Protein AF-A0A1Y1XIB0-F1 (afdb_monomer)

Organism: NCBI:txid1754192

Solvent-accessible surface area (backbone atoms only — not comparable to full-atom values): 15803 Å² total; per-residue (Å²): 110,59,65,60,52,56,46,50,37,59,72,34,36,32,36,53,19,60,68,32,74,58,35,48,62,50,77,47,73,47,83,95,68,88,45,76,40,71,44,79,49,88,71,86,56,27,38,24,38,92,45,67,35,64,58,79,54,69,69,48,23,43,62,27,37,67,57,52,94,88,55,78,78,64,98,70,61,97,62,67,79,68,53,78,44,65,64,49,64,64,45,49,64,28,83,86,38,31,65,56,46,54,50,51,48,48,54,38,35,29,22,46,49,28,53,72,7,39,39,55,34,52,50,49,50,44,71,71,43,44,67,60,54,49,48,54,35,49,38,59,77,68,59,72,59,94,78,87,74,85,89,52,100,84,60,84,78,82,76,74,46,70,69,64,60,52,44,28,73,31,79,85,43,81,55,46,55,21,45,41,20,19,41,41,52,41,31,52,53,48,24,62,77,70,74,52,75,78,37,26,62,44,98,91,44,73,54,30,63,80,93,69,82,91,78,74,86,80,78,88,81,90,83,87,90,84,92,80,92,74,95,75,91,81,89,79,83,79,76,74,73,69,66,58,57,62,57,51,56,54,52,53,53,54,52,55,57,59,70,76,104

Mean predicted aligned error: 12.53 Å

pLDDT: mean 81.09, std 20.36, range [25.81, 98.38]

Structure (mmCIF, N/CA/C/O backbone):
data_AF-A0A1Y1XIB0-F1
#
_entry.id   AF-A0A1Y1XIB0-F1
#
loop_
_atom_site.group_PDB
_atom_site.id
_atom_site.type_symbol
_atom_site.label_atom_id
_atom_site.label_alt_id
_atom_site.label_comp_id
_atom_site.label_asym_id
_atom_site.label_entity_id
_atom_site.label_seq_id
_atom_site.pdbx_PDB_ins_code
_atom_site.Cartn_x
_atom_site.Cartn_y
_atom_site.Cartn_z
_atom_site.occupancy
_atom_site.B_iso_or_equiv
_atom_site.auth_seq_id
_atom_site.auth_comp_id
_atom_site.auth_asym_id
_atom_site.auth_atom_id
_atom_site.pdbx_PDB_model_num
ATOM 1 N N . MET A 1 1 ? -16.089 -3.101 9.183 1.00 86.06 1 MET A N 1
ATOM 2 C CA . MET A 1 1 ? -15.794 -2.883 7.754 1.00 86.06 1 MET A CA 1
ATOM 3 C C . MET A 1 1 ? -15.125 -1.527 7.549 1.00 86.06 1 MET A C 1
ATOM 5 O O . MET A 1 1 ? -13.982 -1.531 7.133 1.00 86.06 1 MET A O 1
ATOM 9 N N . PHE A 1 2 ? -15.750 -0.411 7.948 1.00 92.94 2 PHE A N 1
ATOM 10 C CA . PHE A 1 2 ? -15.145 0.934 7.889 1.00 92.94 2 PHE A CA 1
ATOM 11 C C . PHE A 1 2 ? -13.696 1.010 8.415 1.00 92.94 2 PHE A C 1
ATOM 13 O O . PHE A 1 2 ? -12.815 1.407 7.668 1.00 92.94 2 PHE A O 1
ATOM 20 N N . LEU A 1 3 ? -13.415 0.520 9.633 1.00 96.06 3 LEU A N 1
ATOM 21 C CA . LEU A 1 3 ? -12.050 0.550 10.195 1.00 96.06 3 LEU A CA 1
ATOM 22 C C . LEU A 1 3 ? -11.003 -0.134 9.299 1.00 96.06 3 LEU A C 1
ATOM 24 O O . LEU A 1 3 ? -9.908 0.385 9.141 1.00 96.06 3 LEU A O 1
ATOM 28 N N . LYS A 1 4 ? -11.354 -1.266 8.669 1.00 95.12 4 LYS A N 1
ATOM 29 C CA . LYS A 1 4 ? -10.455 -1.974 7.741 1.00 95.12 4 LYS A CA 1
ATOM 30 C C . LYS A 1 4 ? -10.139 -1.121 6.512 1.00 95.12 4 LYS A C 1
ATOM 32 O O . LYS A 1 4 ? -9.002 -1.125 6.067 1.00 95.12 4 LYS A O 1
ATOM 37 N N . TYR A 1 5 ? -11.118 -0.383 5.992 1.00 94.25 5 TYR A N 1
ATOM 38 C CA . TYR A 1 5 ? -10.902 0.510 4.853 1.00 94.25 5 TYR A CA 1
ATOM 39 C C . TYR A 1 5 ? -9.985 1.672 5.192 1.00 94.25 5 TYR A C 1
ATOM 41 O O . TYR A 1 5 ? -9.069 1.954 4.435 1.00 94.25 5 TYR A O 1
ATOM 49 N N . MET A 1 6 ? -10.188 2.292 6.350 1.00 96.19 6 MET A N 1
ATOM 50 C CA . MET A 1 6 ? -9.341 3.400 6.789 1.00 96.19 6 MET A CA 1
ATOM 51 C C . MET A 1 6 ? -7.904 2.938 7.044 1.00 96.19 6 MET A C 1
ATOM 53 O O . MET A 1 6 ? -6.966 3.653 6.716 1.00 96.19 6 MET A O 1
ATOM 57 N N . ILE A 1 7 ? -7.723 1.710 7.547 1.00 97.56 7 ILE A N 1
ATOM 58 C CA . ILE A 1 7 ? -6.397 1.085 7.638 1.00 97.56 7 ILE A CA 1
ATOM 59 C C . ILE A 1 7 ? -5.793 0.886 6.247 1.00 97.56 7 ILE A C 1
ATOM 61 O O . ILE A 1 7 ? -4.630 1.212 6.061 1.00 97.56 7 ILE A O 1
ATOM 65 N N . ILE A 1 8 ? -6.554 0.382 5.270 1.00 96.00 8 ILE A N 1
ATOM 66 C CA . ILE A 1 8 ? -6.049 0.201 3.903 1.00 96.00 8 ILE A CA 1
ATOM 67 C C . ILE A 1 8 ? -5.620 1.541 3.299 1.00 96.00 8 ILE A C 1
ATOM 69 O O . ILE A 1 8 ? -4.487 1.622 2.845 1.00 96.00 8 ILE A O 1
ATOM 73 N N . GLU A 1 9 ? -6.463 2.580 3.341 1.00 95.50 9 GLU A N 1
ATOM 74 C CA . GLU A 1 9 ? -6.119 3.910 2.805 1.00 95.50 9 GLU A CA 1
ATOM 75 C C . GLU A 1 9 ? -4.842 4.468 3.443 1.00 95.50 9 GLU A C 1
ATOM 77 O O . GLU A 1 9 ? -3.937 4.905 2.734 1.00 95.50 9 GLU A O 1
ATOM 82 N N . TYR A 1 10 ? -4.726 4.373 4.768 1.00 97.44 10 TYR A N 1
ATOM 83 C CA . TYR A 1 10 ? -3.529 4.787 5.498 1.00 97.44 10 TYR A CA 1
ATOM 84 C C . TYR A 1 10 ? -2.281 3.971 5.113 1.00 97.44 10 TYR A C 1
ATOM 86 O O . TYR A 1 10 ? -1.205 4.536 4.908 1.00 97.44 10 TYR A O 1
ATOM 94 N N . LEU A 1 11 ? -2.398 2.644 5.007 1.00 98.12 11 LEU A N 1
ATOM 95 C CA . LEU A 1 11 ? -1.261 1.764 4.726 1.00 98.12 11 LEU A CA 1
ATOM 96 C C . LEU A 1 11 ? -0.747 1.905 3.296 1.00 98.12 11 LEU A C 1
ATOM 98 O O . LEU A 1 11 ? 0.463 1.906 3.093 1.00 98.12 11 LEU A O 1
ATOM 102 N N . ILE A 1 12 ? -1.638 2.046 2.314 1.00 97.19 12 ILE A N 1
ATOM 103 C CA . ILE A 1 12 ? -1.250 2.206 0.905 1.00 97.19 12 ILE A CA 1
ATOM 104 C C . ILE A 1 12 ? -1.007 3.668 0.524 1.00 97.19 12 ILE A C 1
ATOM 106 O O . ILE A 1 12 ? -0.621 3.935 -0.609 1.00 97.19 12 ILE A O 1
ATOM 110 N N . CYS A 1 13 ? -1.224 4.598 1.458 1.00 96.31 13 CYS A N 1
ATOM 111 C CA . CYS A 1 13 ? -1.145 6.036 1.241 1.00 96.31 13 CYS A CA 1
ATOM 112 C C . CYS A 1 13 ? -2.061 6.521 0.110 1.00 96.31 13 CYS A C 1
ATOM 114 O O . CYS A 1 13 ? -1.619 7.146 -0.848 1.00 96.31 13 CYS A O 1
ATOM 116 N N . HIS A 1 14 ? -3.356 6.229 0.227 1.00 95.56 14 HIS A N 1
ATOM 117 C CA . HIS A 1 14 ? -4.363 6.659 -0.745 1.00 95.56 14 HIS A CA 1
ATOM 118 C C . HIS A 1 14 ? -4.769 8.119 -0.517 1.00 95.56 14 HIS A C 1
ATOM 120 O O . HIS A 1 14 ? -5.800 8.406 0.091 1.00 95.56 14 HIS A O 1
ATOM 126 N N . SER A 1 15 ? -3.922 9.057 -0.946 1.00 92.25 15 SER A N 1
ATOM 127 C CA . SER A 1 15 ? -4.117 10.494 -0.699 1.00 92.25 15 SER A CA 1
ATOM 128 C C . SER A 1 15 ? -5.342 11.085 -1.402 1.00 92.25 15 SER A C 1
ATOM 130 O O . SER A 1 15 ? -5.918 12.056 -0.910 1.00 92.25 15 SER A O 1
ATOM 132 N N . ASP A 1 16 ? -5.803 10.473 -2.496 1.00 91.38 16 ASP A N 1
ATOM 133 C CA . ASP A 1 16 ? -7.061 10.857 -3.146 1.00 91.38 16 ASP A CA 1
ATOM 134 C C . ASP A 1 16 ? -8.284 10.110 -2.582 1.00 91.38 16 ASP A C 1
ATOM 136 O O . ASP A 1 16 ? -9.399 10.308 -3.048 1.00 91.38 16 ASP A O 1
ATOM 140 N N . GLY A 1 17 ? -8.100 9.266 -1.561 1.00 93.44 17 GLY A N 1
ATOM 141 C CA . GLY A 1 17 ? -9.158 8.522 -0.879 1.00 93.44 17 GLY A CA 1
ATOM 142 C C . GLY A 1 17 ? -10.022 9.373 0.060 1.00 93.44 17 GLY A C 1
ATOM 143 O O . GLY A 1 17 ? -9.957 10.606 0.085 1.00 93.44 17 GLY A O 1
ATOM 144 N N . TYR A 1 18 ? -10.826 8.712 0.899 1.00 94.50 18 TYR A N 1
ATOM 145 C CA . TYR A 1 18 ? -11.690 9.385 1.872 1.00 94.50 18 TYR A CA 1
ATOM 146 C C . TYR A 1 18 ? -10.900 10.221 2.891 1.00 94.50 18 TYR A C 1
ATOM 148 O O . TYR A 1 18 ? -11.308 11.344 3.213 1.00 94.50 18 TYR A O 1
ATOM 156 N N . LEU A 1 19 ? -9.800 9.667 3.415 1.00 93.12 19 LEU A N 1
ATOM 157 C CA . LEU A 1 19 ? -8.989 10.303 4.457 1.00 93.12 19 LEU A CA 1
ATOM 158 C C . LEU A 1 19 ? -8.204 11.523 3.952 1.00 93.12 19 LEU A C 1
ATOM 160 O O . LEU A 1 19 ? -7.919 12.412 4.751 1.00 93.12 19 LEU A O 1
ATOM 164 N N . GLY A 1 20 ? -7.892 11.580 2.655 1.00 91.25 20 GLY A N 1
ATOM 165 C CA . GLY A 1 20 ? -7.267 12.730 2.004 1.00 91.25 20 GLY A CA 1
ATOM 166 C C . GLY A 1 20 ? -8.296 13.623 1.306 1.00 91.25 20 GLY A C 1
ATOM 167 O O . GLY A 1 20 ? -9.102 14.284 1.968 1.00 91.25 20 GLY A O 1
ATOM 168 N N . ASN A 1 21 ? -8.289 13.660 -0.029 1.00 90.12 21 ASN A N 1
ATOM 169 C CA . ASN A 1 21 ? -9.133 14.578 -0.813 1.00 90.12 21 ASN A CA 1
ATOM 170 C C . ASN A 1 21 ? -10.645 14.303 -0.724 1.00 90.12 21 ASN A C 1
ATOM 172 O O . ASN A 1 21 ? -11.447 15.135 -1.148 1.00 90.12 21 ASN A O 1
ATOM 176 N N . GLY A 1 22 ? -11.067 13.179 -0.141 1.00 90.88 22 GLY A N 1
ATOM 177 C CA . GLY A 1 22 ? -12.478 12.819 -0.040 1.00 90.88 22 GLY A CA 1
ATOM 178 C C . GLY A 1 22 ? -13.054 12.286 -1.351 1.00 90.88 22 GLY A C 1
ATOM 179 O O . GLY A 1 22 ? -14.240 12.491 -1.610 1.00 90.88 22 GLY A O 1
ATOM 180 N N . ASN A 1 23 ? -12.232 11.623 -2.161 1.00 90.31 23 ASN A N 1
ATOM 181 C CA . ASN A 1 23 ? -12.595 11.060 -3.457 1.00 90.31 23 ASN A CA 1
ATOM 182 C C . ASN A 1 23 ? -12.335 9.538 -3.462 1.00 90.31 23 ASN A C 1
ATOM 184 O O . ASN A 1 23 ? -11.990 8.958 -2.433 1.00 90.31 23 ASN A O 1
ATOM 188 N N . ASN A 1 24 ? -12.555 8.860 -4.589 1.00 94.44 24 ASN A N 1
ATOM 189 C CA . ASN A 1 24 ? -12.097 7.485 -4.796 1.00 94.44 24 ASN A CA 1
ATOM 190 C C . ASN A 1 24 ? -12.656 6.456 -3.791 1.00 94.44 24 ASN A C 1
ATOM 192 O O . ASN A 1 24 ? -12.015 5.461 -3.435 1.00 94.44 24 ASN A O 1
ATOM 196 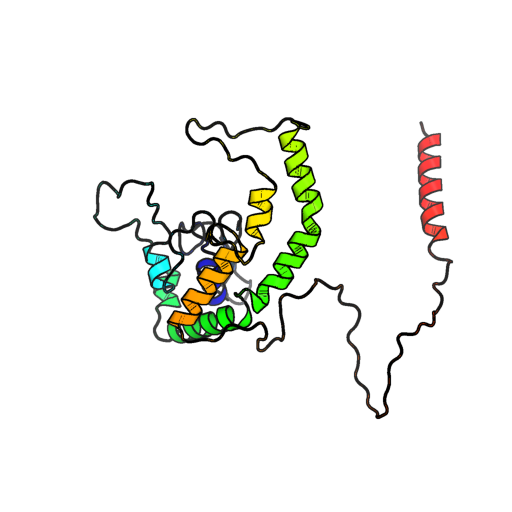N N . PHE A 1 25 ? -13.913 6.659 -3.370 1.00 93.94 25 PHE A N 1
ATOM 197 C CA . PHE A 1 25 ? -14.702 5.668 -2.642 1.00 93.94 25 PHE A CA 1
ATOM 198 C C . PHE A 1 25 ? -16.189 5.637 -3.039 1.00 93.94 25 PHE A C 1
ATOM 200 O O . PHE A 1 25 ? -16.780 6.624 -3.472 1.00 93.94 25 PHE A O 1
ATOM 207 N N . PHE A 1 26 ? -16.823 4.488 -2.815 1.00 93.44 26 PHE A N 1
ATOM 208 C CA . PHE A 1 26 ? -18.265 4.282 -2.867 1.00 93.44 26 PHE A CA 1
ATOM 209 C C . PHE A 1 26 ? -18.811 3.930 -1.484 1.00 93.44 26 PHE A C 1
ATOM 211 O O . PHE A 1 26 ? -18.132 3.315 -0.657 1.00 93.44 26 PHE A O 1
ATOM 218 N N . ILE A 1 27 ? -20.083 4.259 -1.259 1.00 92.00 27 ILE A N 1
ATOM 219 C CA . ILE A 1 27 ? -20.840 3.815 -0.089 1.00 92.00 27 ILE A CA 1
ATOM 220 C C . ILE A 1 27 ? -22.001 2.951 -0.570 1.00 92.00 27 ILE A C 1
ATOM 222 O O . ILE A 1 27 ? -22.891 3.413 -1.279 1.00 92.00 27 ILE A O 1
ATOM 226 N N . TYR A 1 28 ? -22.014 1.695 -0.141 1.00 91.50 28 TYR A N 1
ATOM 227 C CA . TYR A 1 28 ? -23.159 0.810 -0.302 1.00 91.50 28 TYR A CA 1
ATOM 228 C C . TYR A 1 28 ? -24.022 0.850 0.952 1.00 91.50 28 TYR A C 1
ATOM 230 O O . TYR A 1 28 ? -23.564 0.534 2.055 1.00 91.50 28 TYR A O 1
ATOM 238 N N . VAL A 1 29 ? -25.292 1.181 0.764 1.00 92.00 29 VAL A N 1
ATOM 239 C CA . VAL A 1 29 ? -26.316 1.077 1.800 1.00 92.00 29 VAL A CA 1
ATOM 240 C C . VAL A 1 29 ? -27.009 -0.260 1.615 1.00 92.00 29 VAL A C 1
ATOM 242 O O . VAL A 1 29 ? -27.701 -0.470 0.619 1.00 92.00 29 VAL A O 1
ATOM 245 N N . LYS A 1 30 ? -26.808 -1.194 2.549 1.00 89.75 30 LYS A N 1
ATOM 246 C CA . LYS A 1 30 ? -27.446 -2.503 2.428 1.00 89.75 30 LYS A CA 1
ATOM 247 C C . LYS A 1 30 ? -28.955 -2.363 2.675 1.00 89.75 30 LYS A C 1
ATOM 249 O O . LYS A 1 30 ? -29.353 -1.877 3.739 1.00 89.75 30 LYS A O 1
ATOM 254 N N . PRO A 1 31 ? -29.803 -2.840 1.745 1.00 82.69 31 PRO A N 1
ATOM 255 C CA . PRO A 1 31 ? -31.241 -2.831 1.952 1.00 82.69 31 PRO A CA 1
ATOM 256 C C . PRO A 1 31 ? -31.618 -3.607 3.220 1.00 82.69 31 PRO A C 1
ATOM 258 O O . PRO A 1 31 ? -31.073 -4.681 3.491 1.00 82.69 31 PRO A O 1
ATOM 261 N N . ASN A 1 32 ? -32.576 -3.071 3.976 1.00 85.12 32 ASN A N 1
ATOM 262 C CA . ASN A 1 32 ? -33.241 -3.715 5.118 1.00 85.12 32 ASN A CA 1
ATOM 263 C C . ASN A 1 32 ? -32.407 -3.931 6.395 1.00 85.12 32 ASN A C 1
ATOM 265 O O . ASN A 1 32 ? -32.888 -4.605 7.303 1.00 85.12 32 ASN A O 1
ATOM 269 N N . ASN A 1 33 ? -31.177 -3.414 6.505 1.00 79.56 33 ASN A N 1
ATOM 270 C CA . ASN A 1 33 ? -30.406 -3.548 7.751 1.00 79.56 33 ASN A CA 1
ATOM 271 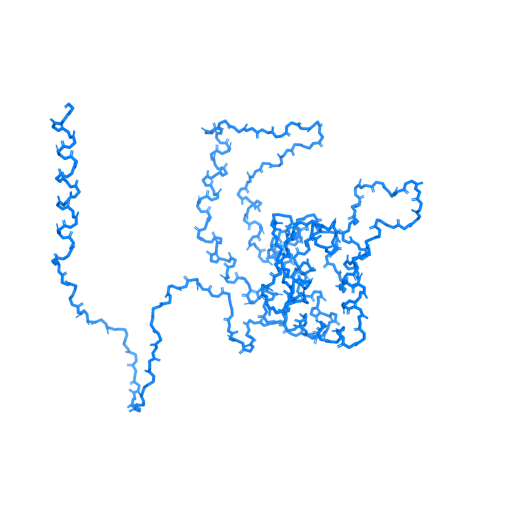C C . ASN A 1 33 ? -29.677 -2.282 8.220 1.00 79.56 33 ASN A C 1
ATOM 273 O O . ASN A 1 33 ? -28.896 -2.380 9.164 1.00 79.56 33 ASN A O 1
ATOM 277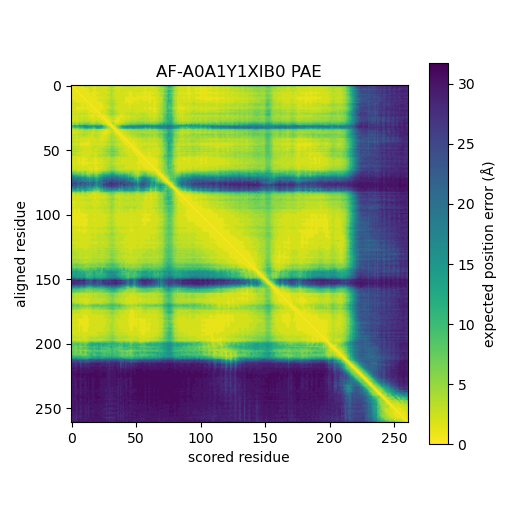 N N . GLU A 1 34 ? -29.900 -1.146 7.550 1.00 84.00 34 GLU A N 1
ATOM 278 C CA . GLU A 1 34 ? -29.360 0.178 7.906 1.00 84.00 34 GLU A CA 1
ATOM 279 C C . GLU A 1 34 ? -27.822 0.231 8.034 1.00 84.00 34 GLU A C 1
ATOM 281 O O . GLU A 1 34 ? -27.266 1.144 8.643 1.00 84.00 34 GLU A O 1
ATOM 286 N N . LYS A 1 35 ? -27.099 -0.741 7.452 1.00 88.56 35 LYS A N 1
ATOM 287 C CA . LYS A 1 35 ? -25.630 -0.772 7.478 1.00 88.56 35 LYS A CA 1
ATOM 288 C C . LYS A 1 35 ? -25.040 -0.150 6.221 1.00 88.56 35 LYS A C 1
ATOM 290 O O . LYS A 1 35 ? -25.426 -0.483 5.099 1.00 88.56 35 LYS A O 1
ATOM 295 N N . TYR A 1 36 ? -24.018 0.667 6.443 1.00 90.75 36 TYR A N 1
ATOM 296 C CA . TYR A 1 36 ? -23.205 1.298 5.413 1.00 90.75 36 TYR A CA 1
ATOM 297 C C . TYR A 1 36 ? -21.886 0.541 5.247 1.00 90.75 36 TYR A C 1
ATOM 299 O O . TYR A 1 36 ? -21.231 0.171 6.229 1.00 90.75 36 TYR A O 1
ATOM 307 N N . TYR A 1 37 ? -21.488 0.317 4.000 1.00 90.38 37 TYR A N 1
ATOM 308 C CA . TYR A 1 37 ? -20.228 -0.320 3.638 1.00 90.38 37 TYR A CA 1
ATOM 309 C C . TYR A 1 37 ? -19.459 0.616 2.717 1.00 90.38 37 TYR A C 1
ATOM 311 O O . TYR A 1 37 ? -19.973 1.024 1.681 1.00 90.38 37 TYR A O 1
ATOM 319 N N . PHE A 1 38 ? -18.237 0.949 3.111 1.00 91.50 38 PHE A N 1
ATOM 320 C CA . PHE A 1 38 ? -17.310 1.701 2.273 1.00 91.50 38 PHE A CA 1
ATOM 321 C C . PHE A 1 38 ? -16.675 0.765 1.243 1.00 91.50 38 PHE A C 1
ATOM 323 O O . PHE A 1 38 ? -16.638 -0.442 1.469 1.00 91.50 38 PHE A O 1
ATOM 330 N N . PHE A 1 39 ? -16.202 1.305 0.129 1.00 89.56 39 PHE A N 1
ATOM 331 C CA . PHE A 1 39 ? -15.336 0.632 -0.839 1.00 89.56 39 PHE A CA 1
ATOM 332 C C . PHE A 1 39 ? -14.437 1.691 -1.436 1.00 89.56 39 PHE A C 1
ATOM 334 O O . PHE A 1 39 ? -14.959 2.686 -1.915 1.00 89.56 39 PHE A O 1
ATOM 341 N N . SER A 1 40 ? -13.127 1.495 -1.428 1.00 90.31 40 SER A N 1
ATOM 342 C CA . SER A 1 40 ? -12.246 2.385 -2.177 1.00 90.31 40 SER A CA 1
ATOM 343 C C . SER A 1 40 ? -12.109 1.885 -3.620 1.00 90.31 40 SER A C 1
ATOM 345 O O . SER A 1 40 ? -12.262 0.687 -3.887 1.00 90.31 40 SER A O 1
ATOM 347 N N . TYR A 1 41 ? -11.910 2.813 -4.546 1.00 91.88 41 TYR A N 1
ATOM 348 C CA . TYR A 1 41 ? -11.637 2.559 -5.954 1.00 91.88 41 TYR A CA 1
ATOM 349 C C . TYR A 1 41 ? -10.439 3.413 -6.396 1.00 91.88 41 TYR A C 1
ATOM 351 O O . TYR A 1 41 ? -9.964 4.230 -5.616 1.00 91.88 41 TYR A O 1
ATOM 359 N N . ASP A 1 42 ? -9.941 3.181 -7.612 1.00 93.94 42 ASP A N 1
ATOM 360 C CA . ASP A 1 42 ? -8.845 3.944 -8.237 1.00 93.94 42 ASP A CA 1
ATOM 361 C C . ASP A 1 42 ? -7.561 4.040 -7.385 1.00 93.94 42 ASP A C 1
ATOM 363 O O . ASP A 1 42 ? -7.321 5.002 -6.660 1.00 93.94 42 ASP A O 1
ATOM 367 N N . PHE A 1 43 ? -6.755 2.974 -7.420 1.00 94.69 43 PHE A N 1
ATOM 368 C CA . PHE A 1 43 ? -5.560 2.807 -6.578 1.00 94.69 43 PHE A CA 1
ATOM 369 C C . PHE A 1 43 ? -4.242 3.063 -7.330 1.00 94.69 43 PHE A C 1
ATOM 371 O O . PHE A 1 43 ? -3.186 2.587 -6.913 1.00 94.69 43 PHE A O 1
ATOM 378 N N . ASP A 1 44 ? -4.278 3.755 -8.464 1.00 91.12 44 ASP A N 1
ATOM 379 C CA . ASP A 1 44 ? -3.113 3.984 -9.326 1.00 91.12 44 ASP A CA 1
ATOM 380 C C . ASP A 1 44 ? -2.047 4.903 -8.689 1.00 91.12 44 ASP A C 1
ATOM 382 O O . ASP A 1 44 ? -0.855 4.761 -8.979 1.00 91.12 44 ASP A O 1
ATOM 386 N N . LEU A 1 45 ? -2.456 5.800 -7.786 1.00 92.00 45 LEU A N 1
ATOM 387 C CA . LEU A 1 45 ? -1.597 6.688 -6.989 1.00 92.00 45 LEU A CA 1
ATOM 388 C C . LEU A 1 45 ? -1.427 6.195 -5.544 1.00 92.00 45 LEU A C 1
ATOM 390 O O . LEU A 1 45 ? -1.625 6.936 -4.585 1.00 92.00 45 LEU A O 1
ATOM 394 N N . THR A 1 46 ? -1.090 4.917 -5.379 1.00 95.94 46 THR A N 1
ATOM 395 C CA . THR A 1 46 ? -0.865 4.305 -4.062 1.00 95.94 46 THR A CA 1
ATOM 396 C C . THR A 1 46 ? 0.481 3.588 -4.002 1.00 95.94 46 THR A C 1
ATOM 398 O O . THR A 1 46 ? 1.267 3.629 -4.947 1.00 95.94 46 THR A O 1
ATOM 401 N N . PHE A 1 47 ? 0.778 2.958 -2.865 1.00 96.44 47 PHE A N 1
ATOM 402 C CA . PHE A 1 47 ? 2.010 2.202 -2.632 1.00 96.44 47 PHE A CA 1
ATOM 403 C C . PHE A 1 47 ? 3.299 3.015 -2.841 1.00 96.44 47 PHE A C 1
ATOM 405 O O . PHE A 1 47 ? 4.296 2.498 -3.335 1.00 96.44 47 PHE A O 1
ATOM 412 N N . GLY A 1 48 ? 3.283 4.283 -2.424 1.00 92.56 48 GLY A N 1
ATOM 413 C CA . GLY A 1 48 ? 4.470 5.140 -2.379 1.00 92.56 48 GLY A CA 1
ATOM 414 C C . GLY A 1 48 ? 4.497 6.242 -3.425 1.00 92.56 48 GLY A C 1
ATOM 415 O O . GLY A 1 48 ? 5.068 7.300 -3.154 1.00 92.56 48 GLY A O 1
ATOM 416 N N . LYS A 1 49 ? 3.814 6.050 -4.559 1.00 91.50 49 LYS A N 1
ATOM 417 C CA . LYS A 1 49 ? 3.720 7.052 -5.625 1.00 91.50 49 LYS A CA 1
ATOM 418 C C . LYS A 1 49 ? 3.112 8.353 -5.098 1.00 91.50 49 LYS A C 1
ATOM 420 O O . LYS A 1 49 ? 1.947 8.375 -4.713 1.00 91.50 49 LYS A O 1
ATOM 425 N N . TRP A 1 50 ? 3.920 9.415 -5.062 1.00 88.31 50 TRP A N 1
ATOM 426 C CA . TRP A 1 50 ? 3.557 10.734 -4.513 1.00 88.31 50 TRP A CA 1
ATOM 427 C C . TRP A 1 50 ? 3.016 10.694 -3.079 1.00 88.31 50 TRP A C 1
ATOM 429 O O . TRP A 1 50 ? 2.249 11.557 -2.655 1.00 88.31 50 TRP A O 1
ATOM 439 N N . CYS A 1 51 ? 3.423 9.688 -2.306 1.00 91.88 51 CYS A N 1
ATOM 440 C CA . CYS A 1 51 ? 3.084 9.626 -0.899 1.00 91.88 51 CYS A CA 1
ATOM 441 C C . CYS A 1 51 ? 4.058 10.484 -0.088 1.00 91.88 51 CYS A C 1
ATOM 443 O O . CYS A 1 51 ? 5.247 10.167 0.009 1.00 91.88 51 CYS A O 1
ATOM 445 N N . PHE A 1 52 ? 3.551 11.534 0.550 1.00 88.69 52 PHE A N 1
ATOM 446 C CA . PHE A 1 52 ? 4.349 12.386 1.436 1.00 88.69 52 PHE A CA 1
ATOM 447 C C . PHE A 1 52 ? 4.205 11.982 2.912 1.00 88.69 52 PHE A C 1
ATOM 449 O O . PHE A 1 52 ? 5.162 12.057 3.677 1.00 88.69 52 PHE A O 1
ATOM 456 N N . ALA A 1 53 ? 3.058 11.414 3.291 1.00 92.44 53 ALA A N 1
ATOM 457 C CA . ALA A 1 53 ? 2.760 10.948 4.645 1.00 92.44 53 ALA A CA 1
ATOM 458 C C . ALA A 1 53 ? 3.116 9.459 4.867 1.00 92.44 53 ALA A C 1
ATOM 460 O O . ALA A 1 53 ? 2.271 8.616 5.195 1.00 92.44 53 ALA A O 1
ATOM 461 N N . LYS A 1 54 ? 4.387 9.109 4.633 1.00 93.25 54 LYS A N 1
ATOM 462 C CA . LYS A 1 54 ? 4.861 7.712 4.677 1.00 93.25 54 LYS A CA 1
ATOM 463 C C . LYS A 1 54 ? 5.072 7.189 6.103 1.00 93.25 54 LYS A C 1
ATOM 465 O O . LYS A 1 54 ? 4.874 6.000 6.343 1.00 93.25 54 LYS A O 1
ATOM 470 N N . GLU A 1 55 ? 5.420 8.053 7.048 1.00 94.31 55 GLU A N 1
ATOM 471 C CA . GLU A 1 55 ? 5.777 7.685 8.425 1.00 94.31 55 GLU A CA 1
ATOM 472 C C . GLU A 1 55 ? 4.666 7.993 9.434 1.00 94.31 55 GLU A C 1
ATOM 474 O O . GLU A 1 55 ? 3.694 8.682 9.126 1.00 94.31 55 GLU A O 1
ATOM 479 N N . GLY A 1 56 ? 4.840 7.490 10.655 1.00 95.69 56 GLY A N 1
ATOM 480 C CA . GLY A 1 56 ? 4.018 7.863 11.799 1.00 95.69 56 GLY A CA 1
ATOM 481 C C . GLY A 1 56 ? 2.717 7.080 11.872 1.00 95.69 56 GLY A C 1
ATOM 482 O O . GLY A 1 56 ? 2.502 6.107 11.153 1.00 95.69 56 GLY A O 1
ATOM 483 N N . THR A 1 57 ? 1.855 7.489 12.789 1.00 96.56 57 THR A N 1
ATOM 484 C CA . THR A 1 57 ? 0.529 6.923 13.039 1.00 96.56 57 THR A CA 1
ATOM 485 C C . THR A 1 57 ? -0.491 7.377 11.988 1.00 96.56 57 THR A C 1
ATOM 487 O O . THR A 1 57 ? -0.192 8.166 11.092 1.00 96.56 57 THR A O 1
ATOM 490 N N . ILE A 1 58 ? -1.737 6.900 12.094 1.00 96.00 58 ILE A N 1
ATOM 491 C CA . ILE A 1 58 ? -2.828 7.455 11.281 1.00 96.00 58 ILE A CA 1
ATOM 492 C C . ILE A 1 58 ? -3.047 8.951 11.559 1.00 96.00 58 ILE A C 1
ATOM 494 O O . ILE A 1 58 ? -3.459 9.671 10.658 1.00 96.00 58 ILE A O 1
ATOM 498 N N . ASP A 1 59 ? -2.738 9.435 12.763 1.00 94.94 59 ASP A N 1
ATOM 499 C CA . ASP A 1 59 ? -2.933 10.843 13.117 1.00 94.94 59 ASP A CA 1
ATOM 500 C C . ASP A 1 59 ? -1.944 11.727 12.339 1.00 94.94 59 ASP A C 1
ATOM 502 O O . ASP A 1 59 ? -2.336 12.752 11.779 1.00 94.94 59 ASP A O 1
ATOM 506 N N . ASP A 1 60 ? -0.695 11.266 12.219 1.00 94.44 60 ASP A N 1
ATOM 507 C CA . ASP A 1 60 ? 0.341 11.890 11.389 1.00 94.44 60 ASP A CA 1
ATOM 508 C C . ASP A 1 60 ? -0.050 11.848 9.907 1.00 94.44 60 ASP A C 1
ATOM 510 O O . ASP A 1 60 ? 0.086 12.837 9.187 1.00 94.44 60 ASP A O 1
ATOM 514 N N . TYR A 1 61 ? -0.622 10.729 9.453 1.00 94.69 61 TYR A N 1
ATOM 515 C CA . TYR A 1 61 ? -1.128 10.622 8.089 1.00 94.69 61 TYR A CA 1
ATOM 516 C C . TYR A 1 61 ? -2.215 11.654 7.790 1.00 94.69 61 TYR A C 1
ATOM 518 O O . TYR A 1 61 ? -2.110 12.363 6.800 1.00 94.69 61 TYR A O 1
ATOM 526 N N . ILE A 1 62 ? -3.223 11.808 8.649 1.00 93.00 62 ILE A N 1
ATOM 527 C CA . ILE A 1 62 ? -4.297 12.795 8.440 1.00 93.00 62 ILE A CA 1
ATOM 528 C C . ILE A 1 62 ? -3.761 14.226 8.408 1.00 93.00 62 ILE A C 1
ATOM 530 O O . ILE A 1 62 ? -4.279 15.060 7.664 1.00 93.00 62 ILE A O 1
ATOM 534 N N . LEU A 1 63 ? -2.724 14.508 9.196 1.00 90.38 63 LEU A N 1
ATOM 535 C CA . LEU A 1 63 ? -2.107 15.826 9.237 1.00 90.38 63 LEU A CA 1
ATOM 536 C C . LEU A 1 63 ? -1.356 16.166 7.940 1.00 90.38 63 LEU A C 1
ATOM 538 O O . LEU A 1 63 ? -1.357 17.332 7.547 1.00 90.38 63 LEU A O 1
ATOM 542 N N . HIS A 1 64 ? -0.763 15.160 7.289 1.00 90.06 64 HIS A N 1
ATOM 543 C CA . HIS A 1 64 ? 0.212 15.341 6.207 1.00 90.06 64 HIS A CA 1
ATOM 544 C C . HIS A 1 64 ? -0.194 14.730 4.854 1.00 90.06 64 HIS A C 1
ATOM 546 O O . HIS A 1 64 ? 0.531 14.864 3.873 1.00 90.06 64 HIS A O 1
ATOM 552 N N . VAL A 1 65 ? -1.337 14.043 4.756 1.00 90.12 65 VAL A N 1
ATOM 553 C CA . VAL A 1 65 ? -1.761 13.315 3.540 1.00 90.12 65 VAL A CA 1
ATOM 554 C C . VAL A 1 65 ? -1.926 14.219 2.313 1.00 90.12 65 VAL A C 1
ATOM 556 O O . VAL A 1 65 ? -1.778 13.746 1.188 1.00 90.12 65 VAL A O 1
ATOM 559 N N . LEU A 1 66 ? -2.209 15.508 2.521 1.00 88.56 66 LEU A N 1
ATOM 560 C CA . LEU A 1 66 ? -2.353 16.516 1.462 1.00 88.56 66 LEU A CA 1
ATOM 561 C C . LEU A 1 66 ? -1.154 17.466 1.357 1.00 88.56 66 LEU A C 1
ATOM 563 O O . LEU A 1 66 ? -1.227 18.447 0.614 1.00 88.56 66 LEU A O 1
ATOM 567 N N . ASP A 1 67 ? -0.085 17.218 2.113 1.00 85.69 67 ASP A N 1
ATOM 568 C CA . ASP A 1 67 ? 1.121 18.029 2.015 1.00 85.69 67 ASP A CA 1
ATOM 569 C C . ASP A 1 67 ? 1.804 17.732 0.682 1.00 85.69 67 ASP A C 1
ATOM 571 O O . ASP A 1 67 ? 2.132 16.586 0.403 1.00 85.69 67 ASP A O 1
ATOM 575 N N . ASP A 1 68 ? 2.041 18.761 -0.129 1.00 81.12 68 ASP A N 1
ATOM 576 C CA . ASP A 1 68 ? 2.887 18.683 -1.319 1.00 81.12 68 ASP A CA 1
ATOM 577 C C . ASP A 1 68 ? 4.055 19.662 -1.123 1.00 81.12 68 ASP A C 1
ATOM 579 O O . ASP A 1 68 ? 3.839 20.877 -1.143 1.00 81.12 68 ASP A O 1
ATOM 583 N N . PRO A 1 69 ? 5.296 19.179 -0.928 1.00 74.38 69 PRO A N 1
ATOM 584 C CA . PRO A 1 69 ? 6.451 20.048 -0.715 1.00 74.38 69 PRO A CA 1
ATOM 585 C C . PRO A 1 69 ? 6.801 20.898 -1.948 1.00 74.38 69 PRO A C 1
ATOM 587 O O . PRO A 1 69 ? 7.609 21.820 -1.838 1.00 74.38 69 PRO A O 1
ATOM 590 N N . SER A 1 70 ? 6.231 20.591 -3.120 1.00 75.12 70 SER A N 1
ATOM 591 C CA . SER A 1 70 ? 6.386 21.381 -4.343 1.00 75.12 70 SER A CA 1
ATOM 592 C C . SER A 1 70 ? 5.375 22.526 -4.465 1.00 75.12 70 SER A C 1
ATOM 594 O O . SER A 1 70 ? 5.594 23.443 -5.263 1.00 75.12 70 SER A O 1
ATOM 596 N N . GLU A 1 71 ? 4.306 22.529 -3.661 1.00 69.62 71 GLU A N 1
ATOM 597 C CA . GLU A 1 71 ? 3.365 23.645 -3.598 1.00 69.62 71 GLU A CA 1
ATOM 598 C C . GLU A 1 71 ? 3.805 24.673 -2.540 1.00 69.62 71 GLU A C 1
ATOM 600 O O . GLU A 1 71 ? 4.184 24.311 -1.424 1.00 69.62 71 GLU A O 1
ATOM 605 N N . PRO A 1 72 ? 3.752 25.985 -2.845 1.00 63.12 72 PRO A N 1
ATOM 606 C CA . PRO A 1 72 ? 3.977 26.997 -1.825 1.00 63.12 72 PRO A CA 1
ATOM 607 C C . PRO A 1 72 ? 2.898 26.884 -0.735 1.00 63.12 72 PRO A C 1
ATOM 609 O O . PRO A 1 72 ? 1.734 26.615 -1.056 1.00 63.12 72 PRO A O 1
ATOM 612 N N . PRO A 1 73 ? 3.241 27.130 0.544 1.00 59.00 73 PRO A N 1
ATOM 613 C CA . PRO A 1 73 ? 2.251 27.140 1.611 1.00 59.00 73 PRO A CA 1
ATOM 614 C C . PRO A 1 73 ? 1.131 28.139 1.275 1.00 59.00 73 PRO A C 1
ATOM 616 O O . PRO A 1 73 ? 1.400 29.168 0.641 1.00 59.00 73 PRO A O 1
ATOM 619 N N . PRO A 1 74 ? -0.123 27.856 1.676 1.00 59.16 74 PRO A N 1
ATOM 620 C CA . PRO A 1 74 ? -1.242 28.732 1.371 1.00 59.16 74 PRO A CA 1
ATOM 621 C C . PRO A 1 74 ? -0.938 30.171 1.808 1.00 59.16 74 PRO A C 1
ATOM 623 O O . PRO A 1 74 ? -0.441 30.421 2.903 1.00 59.16 74 PRO A O 1
ATOM 626 N N . THR A 1 75 ? -1.267 31.145 0.958 1.00 54.94 75 THR A N 1
ATOM 627 C CA . THR A 1 75 ? -1.045 32.579 1.220 1.00 54.94 75 THR A CA 1
ATOM 628 C C . THR A 1 75 ? -1.877 33.126 2.387 1.00 54.94 75 THR A C 1
ATOM 630 O O . THR A 1 75 ? -1.687 34.277 2.783 1.00 54.94 75 THR A O 1
ATOM 633 N N . TYR A 1 76 ? -2.788 32.326 2.952 1.00 45.12 76 TYR A N 1
ATOM 634 C CA . TYR A 1 76 ? -3.627 32.689 4.088 1.00 45.12 76 TYR A CA 1
ATOM 635 C C . TYR A 1 76 ? -3.887 31.478 4.998 1.00 45.12 76 TYR A C 1
ATOM 637 O O . TYR A 1 76 ? -4.371 30.451 4.528 1.00 45.12 76 TYR A O 1
ATOM 645 N N . GLY A 1 77 ? -3.613 31.632 6.298 1.00 50.66 77 GLY A N 1
ATOM 646 C CA . GLY A 1 77 ? -3.673 30.555 7.293 1.00 50.66 77 GLY A CA 1
ATOM 647 C C . GLY A 1 77 ? -2.363 29.765 7.341 1.00 50.66 77 GLY A C 1
ATOM 648 O O . GLY A 1 77 ? -1.963 29.151 6.365 1.00 50.66 77 GLY A O 1
ATOM 649 N N . SER A 1 78 ? -1.673 29.791 8.480 1.00 49.06 78 SER A N 1
ATOM 650 C CA . SER A 1 78 ? -0.403 29.080 8.708 1.00 49.06 78 SER A CA 1
ATOM 651 C C . SER A 1 78 ? -0.562 27.569 8.898 1.00 49.06 78 SER A C 1
ATOM 653 O O . SER A 1 78 ? 0.393 26.895 9.274 1.00 49.06 78 SER A O 1
ATOM 655 N N . GLU A 1 79 ? -1.773 27.047 8.732 1.00 53.59 79 GLU A N 1
ATOM 656 C CA . GLU A 1 79 ? -2.040 25.622 8.844 1.00 53.59 79 GLU A CA 1
ATOM 657 C C . GLU A 1 79 ? -1.879 25.011 7.450 1.00 53.59 79 GLU A C 1
ATOM 659 O O . GLU A 1 79 ? -2.299 25.603 6.452 1.00 53.59 79 GLU A O 1
ATOM 664 N N . THR A 1 80 ? -1.250 23.836 7.376 1.00 57.38 80 THR A N 1
ATOM 665 C CA . THR A 1 80 ? -1.272 22.978 6.183 1.00 57.38 80 THR A CA 1
ATOM 666 C C . THR A 1 80 ? -2.715 22.814 5.689 1.00 57.38 80 THR A C 1
ATOM 668 O O . THR A 1 80 ? -3.657 23.166 6.405 1.00 57.38 80 THR A O 1
ATOM 671 N N . LYS A 1 81 ? -2.939 22.308 4.466 1.00 63.47 81 LYS A N 1
ATOM 672 C CA . LYS A 1 81 ? -4.291 21.963 3.973 1.00 63.47 81 LYS A CA 1
ATOM 673 C C . LYS A 1 81 ? -4.891 20.877 4.882 1.00 63.47 81 LYS A C 1
ATOM 675 O O . LYS A 1 81 ? -4.880 19.694 4.564 1.00 63.47 81 LYS A O 1
ATOM 680 N N . LYS A 1 82 ? -5.375 21.278 6.055 1.00 64.56 82 LYS A N 1
ATOM 681 C CA . LYS A 1 82 ? -5.716 20.394 7.155 1.00 64.56 82 LYS A CA 1
ATOM 682 C C . LYS A 1 82 ? -7.029 19.735 6.810 1.00 64.56 82 LYS A C 1
ATOM 684 O O . LYS A 1 82 ? -8.075 20.388 6.745 1.00 64.56 82 LYS A O 1
ATOM 689 N N . ARG A 1 83 ? -6.974 18.432 6.570 1.00 74.69 83 ARG A N 1
ATOM 690 C CA . ARG A 1 83 ? -8.173 17.638 6.383 1.00 74.69 83 ARG A CA 1
ATOM 691 C C . ARG A 1 83 ? -8.750 17.277 7.748 1.00 74.69 83 ARG A C 1
ATOM 693 O O . ARG A 1 83 ? -8.039 16.849 8.648 1.00 74.69 83 ARG A O 1
ATOM 700 N N . ASP A 1 84 ? -10.064 17.418 7.873 1.00 84.69 84 ASP A N 1
ATOM 701 C CA . ASP A 1 84 ? -10.837 16.896 9.001 1.00 84.69 84 ASP A CA 1
ATOM 702 C C . ASP A 1 84 ? -11.921 15.941 8.466 1.00 84.69 84 ASP A C 1
ATOM 704 O O . ASP A 1 84 ? -13.058 16.360 8.207 1.00 84.69 84 ASP A O 1
ATOM 708 N N . PRO A 1 85 ? -11.584 14.667 8.166 1.00 90.44 85 PRO A N 1
ATOM 709 C CA . PRO A 1 85 ? -12.577 13.709 7.708 1.00 90.44 85 PRO A CA 1
ATOM 710 C C . PRO A 1 85 ? -13.518 13.377 8.866 1.00 90.44 85 PRO A C 1
ATOM 712 O O . PRO A 1 85 ? -13.127 12.762 9.858 1.00 90.44 85 PRO A O 1
ATOM 715 N N . PHE A 1 86 ? -14.788 13.745 8.719 1.00 91.94 86 PHE A N 1
ATOM 716 C CA . PHE A 1 86 ? -15.779 13.642 9.791 1.00 91.94 86 PHE A CA 1
ATOM 717 C C . PHE A 1 86 ? -15.871 12.242 10.423 1.00 91.94 86 PHE A C 1
ATOM 719 O O . PHE A 1 86 ? -15.982 12.103 11.635 1.00 91.94 86 PHE A O 1
ATOM 726 N N . LEU A 1 87 ? -15.794 11.168 9.635 1.00 92.69 87 LEU A N 1
ATOM 727 C CA . LEU A 1 87 ? -15.864 9.811 10.182 1.00 92.69 87 LEU A CA 1
ATOM 728 C C . LEU A 1 87 ? -14.565 9.387 10.870 1.00 92.69 87 LEU A C 1
ATOM 730 O O . LEU A 1 87 ? -14.609 8.551 11.767 1.00 92.69 87 LEU A O 1
ATOM 734 N N . TYR A 1 88 ? -13.419 9.965 10.513 1.00 93.31 88 TYR A N 1
ATOM 735 C CA . TYR A 1 88 ? -12.194 9.765 11.282 1.00 93.31 88 TYR A CA 1
ATOM 736 C C . TYR A 1 88 ? -12.343 10.392 12.677 1.00 93.31 88 TYR A C 1
ATOM 738 O O . TYR A 1 88 ? -12.169 9.695 13.681 1.00 93.31 88 TYR A O 1
ATOM 746 N N . THR A 1 89 ? -12.786 11.650 12.762 1.00 91.06 89 THR A N 1
ATOM 747 C CA . THR A 1 89 ? -12.953 12.324 14.058 1.00 91.06 89 THR A CA 1
ATOM 748 C C . THR A 1 89 ? -14.068 11.737 14.913 1.00 91.06 89 THR A C 1
ATOM 750 O O . THR A 1 89 ? -13.902 11.631 16.125 1.00 91.06 89 THR A O 1
ATOM 753 N N . GLN A 1 90 ? -15.174 11.295 14.311 1.00 94.75 90 GLN A N 1
ATOM 754 C CA . GLN A 1 90 ? -16.310 10.749 15.060 1.00 94.75 90 GLN A CA 1
ATOM 755 C C . GLN A 1 90 ? -16.196 9.253 15.377 1.00 94.75 90 GLN A C 1
ATOM 757 O O . GLN A 1 90 ? -16.729 8.808 16.391 1.00 94.75 90 GLN A O 1
ATOM 762 N N . ILE A 1 91 ? -15.548 8.456 14.520 1.00 94.94 91 ILE A N 1
ATOM 763 C CA . ILE A 1 91 ? -15.502 6.994 14.679 1.00 94.94 91 ILE A CA 1
ATOM 764 C C . ILE A 1 91 ? -14.122 6.542 15.136 1.00 94.94 91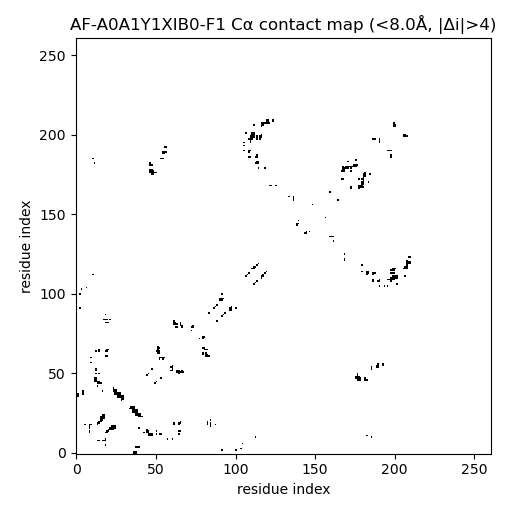 ILE A C 1
ATOM 766 O O . ILE A 1 91 ? -14.025 5.869 16.155 1.00 94.94 91 ILE A O 1
ATOM 770 N N . ILE A 1 92 ? -13.055 6.876 14.407 1.00 94.88 92 ILE A N 1
ATOM 771 C CA . ILE A 1 92 ? -11.712 6.363 14.733 1.00 94.88 92 ILE A CA 1
ATOM 772 C C . ILE A 1 92 ? -11.220 6.944 16.057 1.00 94.88 92 ILE A C 1
ATOM 774 O O . ILE A 1 92 ? -10.715 6.192 16.887 1.00 94.88 92 ILE A O 1
ATOM 778 N N . ASN A 1 93 ? -11.440 8.239 16.293 1.00 94.44 93 ASN A N 1
ATOM 779 C CA . ASN A 1 93 ? -11.023 8.907 17.529 1.00 94.44 93 ASN A CA 1
ATOM 780 C C . ASN A 1 93 ? -11.990 8.714 18.705 1.00 94.44 93 ASN A C 1
ATOM 782 O O . ASN A 1 93 ? -11.744 9.225 19.797 1.00 94.44 93 ASN A O 1
ATOM 786 N N . HIS A 1 94 ? -13.065 7.942 18.527 1.00 97.00 94 HIS A N 1
ATOM 787 C CA . HIS A 1 94 ? -13.942 7.598 19.638 1.00 97.00 94 HIS A CA 1
ATOM 788 C C . HIS A 1 94 ? -13.191 6.707 20.653 1.00 97.00 94 HIS A C 1
ATOM 790 O O . HIS A 1 94 ? -12.636 5.680 20.245 1.00 97.00 94 HIS A O 1
ATOM 796 N N . PRO A 1 95 ? -13.215 7.009 21.969 1.00 96.94 95 PRO A N 1
ATOM 797 C CA . PRO A 1 95 ? -12.416 6.297 22.978 1.00 96.94 95 PRO A CA 1
ATOM 798 C C . PRO A 1 95 ? -12.616 4.775 23.009 1.00 96.94 95 PRO A C 1
ATOM 800 O O . PRO A 1 95 ? -11.685 4.024 23.275 1.00 96.94 95 PRO A O 1
ATOM 803 N N . GLU A 1 96 ? -13.824 4.298 22.700 1.00 97.38 96 GLU A N 1
ATOM 804 C CA . GLU A 1 96 ? -14.130 2.858 22.667 1.00 97.38 96 GLU A CA 1
ATOM 805 C C . GLU A 1 96 ? -13.758 2.161 21.348 1.00 97.38 96 GLU A C 1
ATOM 807 O O . GLU A 1 96 ? -13.742 0.927 21.263 1.00 97.38 96 GLU A O 1
ATOM 812 N N . ILE A 1 97 ? -13.525 2.935 20.287 1.00 97.44 97 ILE A N 1
ATOM 813 C CA . ILE A 1 97 ? -13.253 2.420 18.942 1.00 97.44 97 ILE A CA 1
ATOM 814 C C . ILE A 1 97 ? -11.761 2.490 18.641 1.00 97.44 97 ILE A C 1
ATOM 816 O O . ILE A 1 97 ? -11.240 1.540 18.055 1.00 97.44 97 ILE A O 1
ATOM 820 N N . ARG A 1 98 ? -11.062 3.540 19.093 1.00 97.19 98 ARG A N 1
ATOM 821 C CA . ARG A 1 98 ? -9.625 3.712 18.858 1.00 97.19 98 ARG A CA 1
ATOM 822 C C . ARG A 1 98 ? -8.800 2.476 19.242 1.00 97.19 98 ARG A C 1
ATOM 824 O O . ARG A 1 98 ? -8.079 1.986 18.377 1.00 97.19 98 ARG A O 1
ATOM 831 N N . PRO A 1 99 ? -8.984 1.844 20.421 1.00 97.81 99 PRO A N 1
ATOM 832 C CA . PRO A 1 99 ? -8.234 0.632 20.758 1.00 97.81 99 PRO A CA 1
ATOM 833 C C . PRO A 1 99 ? -8.494 -0.536 19.794 1.00 97.81 99 PRO A C 1
ATOM 835 O O . PRO A 1 99 ? -7.597 -1.327 19.514 1.00 97.81 99 PRO A O 1
ATOM 838 N N . LYS A 1 100 ? -9.716 -0.645 19.252 1.00 97.69 100 LYS A N 1
ATOM 839 C CA . LYS A 1 100 ? -10.077 -1.679 18.265 1.00 97.69 100 LYS A CA 1
ATOM 840 C C . LYS A 1 100 ? -9.440 -1.396 16.908 1.00 97.69 100 LYS A C 1
ATOM 842 O O . LYS A 1 100 ? -9.053 -2.333 16.218 1.00 97.69 100 LYS A O 1
ATOM 847 N N . PHE A 1 101 ? -9.361 -0.123 16.524 1.00 97.88 101 PHE A N 1
ATOM 848 C CA . PHE A 1 101 ? -8.654 0.308 15.324 1.00 97.88 101 PHE A CA 1
ATOM 849 C C . PHE A 1 101 ? -7.159 -0.004 15.438 1.00 97.88 101 PHE A C 1
ATOM 851 O O . PHE A 1 101 ? -6.620 -0.669 14.559 1.00 97.88 101 PHE A O 1
ATOM 858 N N . ASP A 1 102 ? -6.522 0.391 16.543 1.00 98.00 102 ASP A N 1
ATOM 859 C CA . ASP A 1 102 ? -5.088 0.185 16.758 1.00 98.00 102 ASP A CA 1
ATOM 860 C C . ASP A 1 102 ? -4.734 -1.306 16.789 1.00 98.00 102 ASP A C 1
ATOM 862 O O . ASP A 1 102 ? -3.749 -1.722 16.181 1.00 98.00 102 ASP A O 1
ATOM 866 N N . GLN A 1 103 ? -5.555 -2.135 17.444 1.00 97.69 103 GLN A N 1
ATOM 867 C CA . GLN A 1 103 ? -5.347 -3.583 17.436 1.00 97.69 103 GLN A CA 1
ATOM 868 C C . GLN A 1 103 ? -5.474 -4.162 16.024 1.00 97.69 103 GLN A C 1
ATOM 870 O O . GLN A 1 103 ? -4.617 -4.923 15.588 1.00 97.69 103 GLN A O 1
ATOM 875 N N . LEU A 1 104 ? -6.503 -3.757 15.279 1.00 97.50 104 LEU A N 1
ATOM 876 C CA . LEU A 1 104 ? -6.711 -4.218 13.911 1.00 97.50 104 LEU A CA 1
ATOM 877 C C . LEU A 1 104 ? -5.573 -3.780 12.974 1.00 97.50 104 LEU A C 1
ATOM 879 O O . LEU A 1 104 ? -5.182 -4.547 12.097 1.00 97.50 104 LEU A O 1
ATOM 883 N N . LEU A 1 105 ? -5.036 -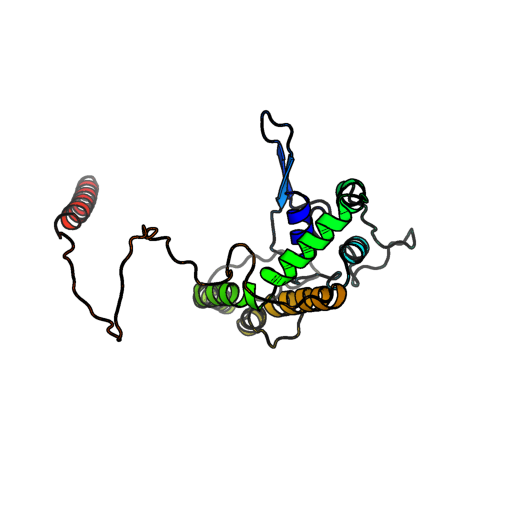2.571 13.156 1.00 98.25 105 LEU A N 1
ATOM 884 C CA . LEU A 1 105 ? -3.880 -2.075 12.412 1.00 98.25 105 LEU A CA 1
ATOM 885 C C . LEU A 1 105 ? -2.644 -2.934 12.691 1.00 98.25 105 LEU A C 1
ATOM 887 O O . LEU A 1 105 ? -1.994 -3.375 11.742 1.00 98.25 105 LEU A O 1
ATOM 891 N N . LYS A 1 106 ? -2.359 -3.224 13.968 1.00 97.62 106 LYS A N 1
ATOM 892 C CA . LYS A 1 106 ? -1.267 -4.126 14.365 1.00 97.62 106 LYS A CA 1
ATOM 893 C C . LYS A 1 106 ? -1.428 -5.492 13.717 1.00 97.62 106 LYS A C 1
ATOM 895 O O . LYS A 1 106 ? -0.498 -5.957 13.070 1.00 97.62 106 LYS A O 1
ATOM 900 N N . ASP A 1 107 ? -2.611 -6.094 13.821 1.00 96.38 107 ASP A N 1
ATOM 901 C CA . ASP A 1 107 ? -2.876 -7.425 13.272 1.00 96.38 107 ASP A CA 1
ATOM 902 C C . ASP A 1 107 ? -2.696 -7.459 11.747 1.00 96.38 107 ASP A C 1
ATOM 904 O O . ASP A 1 107 ? -2.152 -8.425 11.206 1.00 96.38 107 ASP A O 1
ATOM 908 N N . ILE A 1 108 ? -3.129 -6.404 11.045 1.00 96.50 108 ILE A N 1
ATOM 909 C CA . ILE A 1 108 ? -2.976 -6.287 9.592 1.00 96.50 108 ILE A CA 1
ATOM 910 C C . ILE A 1 108 ? -1.505 -6.114 9.214 1.00 96.50 108 ILE A C 1
ATOM 912 O O . ILE A 1 108 ? -1.030 -6.843 8.351 1.00 96.50 108 ILE A O 1
ATOM 916 N N . VAL A 1 109 ? -0.761 -5.201 9.836 1.00 97.81 109 VAL A N 1
ATOM 917 C CA . VAL A 1 109 ? 0.657 -4.987 9.493 1.00 97.81 109 VAL A CA 1
ATOM 918 C C . VAL A 1 109 ? 1.502 -6.202 9.855 1.00 97.81 109 VAL A C 1
ATOM 920 O O . VAL A 1 109 ? 2.300 -6.666 9.042 1.00 97.81 109 VAL A O 1
ATOM 923 N N . GLN A 1 110 ? 1.266 -6.779 11.032 1.00 96.88 110 GLN A N 1
ATOM 924 C CA . GLN A 1 110 ? 1.998 -7.940 11.518 1.00 96.88 110 GLN A CA 1
ATOM 925 C C . GLN A 1 110 ? 1.871 -9.139 10.580 1.00 96.88 110 GLN A C 1
ATOM 927 O O . GLN A 1 110 ? 2.861 -9.824 10.358 1.00 96.88 110 GLN A O 1
ATOM 932 N N . ASN A 1 111 ? 0.672 -9.399 10.049 1.00 95.94 111 ASN A N 1
ATOM 933 C CA . ASN A 1 111 ? 0.361 -10.677 9.402 1.00 95.94 111 ASN A CA 1
ATOM 934 C C . ASN A 1 111 ? 0.043 -10.577 7.903 1.00 95.94 111 ASN A C 1
ATOM 936 O O . ASN A 1 111 ? -0.014 -11.607 7.234 1.00 95.94 111 ASN A O 1
ATOM 940 N N . LEU A 1 112 ? -0.229 -9.376 7.384 1.00 95.25 112 LEU A N 1
ATOM 941 C CA . LEU A 1 112 ? -0.708 -9.175 6.015 1.00 95.25 112 LEU A CA 1
ATOM 942 C C . LEU A 1 112 ? 0.054 -8.078 5.271 1.00 95.25 112 LEU A C 1
ATOM 944 O O . LEU A 1 112 ? 0.528 -8.339 4.177 1.00 95.25 112 LEU A O 1
ATOM 948 N N . PHE A 1 113 ? 0.165 -6.863 5.804 1.00 96.94 113 PHE A N 1
ATOM 949 C CA . PHE A 1 113 ? 0.804 -5.740 5.110 1.00 96.94 113 PHE A CA 1
ATOM 950 C C . PHE A 1 113 ? 2.296 -5.660 5.453 1.00 96.94 113 PHE A C 1
ATOM 952 O O . PHE A 1 113 ? 2.728 -4.799 6.211 1.00 96.94 113 PHE A O 1
ATOM 959 N N . ASN A 1 114 ? 3.074 -6.603 4.927 1.00 97.38 114 ASN A N 1
ATOM 960 C CA . ASN A 1 114 ? 4.535 -6.641 5.022 1.00 97.38 114 ASN A CA 1
ATOM 961 C C . ASN A 1 114 ? 5.111 -7.538 3.912 1.00 97.38 114 ASN A C 1
ATOM 963 O O . ASN A 1 114 ? 4.366 -8.293 3.283 1.00 97.38 114 ASN A O 1
ATOM 967 N N . LEU A 1 115 ? 6.424 -7.490 3.663 1.00 96.69 115 LEU A N 1
ATOM 968 C CA . LEU A 1 115 ? 7.029 -8.278 2.579 1.00 96.69 115 LEU A CA 1
ATOM 969 C C . LEU A 1 115 ? 7.061 -9.793 2.834 1.00 96.69 115 LEU A C 1
ATOM 971 O O . LEU A 1 115 ? 6.989 -10.542 1.863 1.00 96.69 115 LEU A O 1
ATOM 975 N N . ASN A 1 116 ? 7.065 -10.264 4.087 1.00 95.50 116 ASN A N 1
ATOM 976 C CA . ASN A 1 116 ? 6.949 -11.704 4.365 1.00 95.50 116 ASN A CA 1
ATOM 977 C C . ASN A 1 116 ? 5.597 -12.246 3.862 1.00 95.50 116 ASN A C 1
ATOM 979 O O . ASN A 1 116 ? 5.513 -13.379 3.392 1.00 95.50 116 ASN A O 1
ATOM 983 N N . ALA A 1 117 ? 4.543 -11.429 3.949 1.00 95.12 117 ALA A N 1
ATOM 984 C CA . ALA A 1 117 ? 3.180 -11.762 3.549 1.00 95.12 117 ALA A CA 1
ATOM 985 C C . ALA A 1 117 ? 2.854 -11.416 2.080 1.00 95.12 117 ALA A C 1
ATOM 987 O O . ALA A 1 117 ? 2.245 -12.222 1.383 1.00 95.12 117 ALA A O 1
ATOM 988 N N . LEU A 1 118 ? 3.217 -10.226 1.590 1.00 95.50 118 LEU A N 1
ATOM 989 C CA . LEU A 1 118 ? 2.858 -9.755 0.240 1.00 95.50 118 LEU A CA 1
ATOM 990 C C . LEU A 1 118 ? 3.927 -10.039 -0.812 1.00 95.50 118 LEU A C 1
ATOM 992 O O . LEU A 1 118 ? 3.578 -10.167 -1.986 1.00 95.50 118 LEU A O 1
ATOM 996 N N . GLY A 1 119 ? 5.196 -10.156 -0.414 1.00 95.94 119 GLY A N 1
ATOM 997 C CA . GLY A 1 119 ? 6.332 -10.324 -1.325 1.00 95.94 119 GLY A CA 1
ATOM 998 C C . GLY A 1 119 ? 6.117 -11.447 -2.341 1.00 95.94 119 GLY A C 1
ATOM 999 O O . GLY A 1 119 ? 6.099 -11.157 -3.536 1.00 95.94 119 GLY A O 1
ATOM 1000 N N . PRO A 1 120 ? 5.799 -12.684 -1.909 1.00 95.12 120 PRO A N 1
ATOM 1001 C CA . PRO A 1 120 ? 5.598 -13.796 -2.839 1.00 95.12 120 PRO A CA 1
ATOM 1002 C C . PRO A 1 120 ? 4.457 -13.576 -3.849 1.00 95.12 120 PRO A C 1
ATOM 1004 O O . PRO A 1 120 ? 4.504 -14.102 -4.962 1.00 95.12 120 PRO A O 1
ATOM 1007 N N . ARG A 1 121 ? 3.437 -12.777 -3.497 1.00 94.62 121 ARG A N 1
ATOM 1008 C CA . ARG A 1 121 ? 2.314 -12.456 -4.395 1.00 94.62 121 ARG A CA 1
ATOM 1009 C C . ARG A 1 121 ? 2.734 -11.447 -5.444 1.00 94.62 121 ARG A C 1
ATOM 1011 O O . ARG A 1 121 ? 2.352 -11.580 -6.603 1.00 94.62 121 ARG A O 1
ATOM 1018 N N . ILE A 1 122 ? 3.471 -10.434 -5.001 1.00 96.19 122 ILE A N 1
ATOM 1019 C CA . ILE A 1 122 ? 4.030 -9.390 -5.850 1.00 96.19 122 ILE A CA 1
ATOM 1020 C C . ILE A 1 122 ? 4.993 -10.028 -6.852 1.00 96.19 122 ILE A C 1
ATOM 1022 O O . ILE A 1 122 ? 4.859 -9.781 -8.044 1.00 96.19 122 ILE A O 1
ATOM 1026 N N . ASP A 1 123 ? 5.867 -10.925 -6.393 1.00 96.00 123 ASP A N 1
ATOM 1027 C CA . ASP A 1 123 ? 6.781 -11.677 -7.257 1.00 96.00 123 ASP A CA 1
ATOM 1028 C C . ASP A 1 123 ? 6.037 -12.546 -8.259 1.00 96.00 123 ASP A C 1
ATOM 1030 O O . ASP A 1 123 ? 6.352 -12.531 -9.444 1.00 96.00 123 ASP A O 1
ATOM 1034 N N . TYR A 1 124 ? 4.993 -13.246 -7.813 1.00 95.19 124 TYR A N 1
ATOM 1035 C CA . TYR A 1 124 ? 4.143 -14.017 -8.711 1.00 95.19 124 TYR A CA 1
ATOM 1036 C C . TYR A 1 124 ? 3.514 -13.150 -9.812 1.00 95.19 124 TYR A C 1
ATOM 1038 O O . TYR A 1 124 ? 3.509 -13.557 -10.972 1.00 95.19 124 TYR A O 1
ATOM 1046 N N . PHE A 1 125 ? 2.975 -11.973 -9.476 1.00 95.56 125 PHE A N 1
ATOM 1047 C CA . PHE A 1 125 ? 2.392 -11.080 -10.479 1.00 95.56 125 PHE A CA 1
ATOM 1048 C C . PHE A 1 125 ? 3.445 -10.456 -11.387 1.00 95.56 125 PHE A C 1
ATOM 1050 O O . PHE A 1 125 ? 3.195 -10.337 -12.583 1.00 95.56 125 PHE A O 1
ATOM 1057 N N . TYR A 1 126 ? 4.614 -10.110 -10.852 1.00 95.81 126 TYR A N 1
ATOM 1058 C CA . TYR A 1 126 ? 5.727 -9.629 -11.653 1.00 95.81 126 TYR A CA 1
ATOM 1059 C C . TYR A 1 126 ? 6.168 -10.693 -12.658 1.00 95.81 126 TYR A C 1
ATOM 1061 O O . TYR A 1 126 ? 6.154 -10.427 -13.852 1.00 95.81 126 TYR A O 1
ATOM 1069 N N . GLU A 1 127 ? 6.450 -11.921 -12.212 1.00 95.44 127 GLU A N 1
ATOM 1070 C CA . GLU A 1 127 ? 6.783 -13.045 -13.098 1.00 95.44 127 GLU A CA 1
ATOM 1071 C C . GLU A 1 127 ? 5.709 -13.280 -14.166 1.00 95.44 127 GLU A C 1
ATOM 1073 O O . GLU A 1 127 ? 6.040 -13.553 -15.316 1.00 95.44 127 GLU A O 1
ATOM 1078 N N . PHE A 1 128 ? 4.432 -13.176 -13.786 1.00 95.12 128 PHE A N 1
ATOM 1079 C CA . PHE A 1 128 ? 3.304 -13.407 -14.684 1.00 95.12 128 PHE A CA 1
ATOM 1080 C C . PHE A 1 128 ? 3.128 -12.304 -15.739 1.00 95.12 128 PHE A C 1
ATOM 1082 O O . PHE A 1 128 ? 2.793 -12.627 -16.871 1.00 95.12 128 PHE A O 1
ATOM 1089 N N . LEU A 1 129 ? 3.342 -11.032 -15.382 1.00 96.69 129 LEU A N 1
ATOM 1090 C CA . LEU A 1 129 ? 3.071 -9.870 -16.244 1.00 96.69 129 LEU A CA 1
ATOM 1091 C C . LEU A 1 129 ? 4.322 -9.290 -16.917 1.00 96.69 129 LEU A C 1
ATOM 1093 O O . LEU A 1 129 ? 4.198 -8.406 -17.762 1.00 96.69 129 LEU A O 1
ATOM 1097 N N . ARG A 1 130 ? 5.532 -9.712 -16.525 1.00 96.75 130 ARG A N 1
ATOM 1098 C CA . ARG A 1 130 ? 6.788 -9.068 -16.949 1.00 96.75 130 ARG A CA 1
ATOM 1099 C C . ARG A 1 130 ? 6.934 -9.000 -18.459 1.00 96.75 130 ARG A C 1
ATOM 1101 O O . ARG A 1 130 ? 7.299 -7.948 -18.975 1.00 96.75 130 ARG A O 1
ATOM 1108 N N . ASP A 1 131 ? 6.668 -10.101 -19.150 1.00 97.56 131 ASP A N 1
ATOM 1109 C CA . ASP A 1 131 ? 6.881 -10.170 -20.594 1.00 97.56 131 ASP A CA 1
ATOM 1110 C C . ASP A 1 131 ? 5.901 -9.242 -21.338 1.00 97.56 131 ASP A C 1
ATOM 1112 O O . ASP A 1 131 ? 6.318 -8.551 -22.266 1.00 97.56 131 ASP A O 1
ATOM 1116 N N . ASP A 1 132 ? 4.649 -9.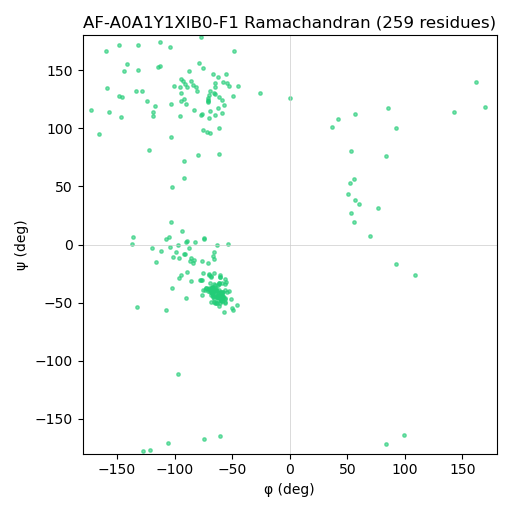131 -20.873 1.00 97.19 132 ASP A N 1
ATOM 1117 C CA . ASP A 1 132 ? 3.660 -8.181 -21.404 1.00 97.19 132 ASP A CA 1
ATOM 1118 C C . ASP A 1 132 ? 4.062 -6.724 -21.115 1.00 97.19 132 ASP A C 1
ATOM 1120 O O . ASP A 1 132 ? 4.058 -5.886 -22.015 1.00 97.19 132 ASP A O 1
ATOM 1124 N N . MET A 1 133 ? 4.506 -6.418 -19.888 1.00 95.94 133 MET A N 1
ATOM 1125 C CA . MET A 1 133 ? 4.999 -5.077 -19.540 1.00 95.94 133 MET A CA 1
ATOM 1126 C C . MET A 1 133 ? 6.211 -4.677 -20.390 1.00 95.94 133 MET A C 1
ATOM 1128 O O . MET A 1 133 ? 6.328 -3.534 -20.827 1.00 95.94 133 MET A O 1
ATOM 1132 N N . TYR A 1 134 ? 7.135 -5.609 -20.630 1.00 96.81 134 TYR A N 1
ATOM 1133 C CA . TYR A 1 134 ? 8.306 -5.367 -21.471 1.00 96.81 134 TYR A CA 1
ATOM 1134 C C . TYR A 1 134 ? 7.927 -5.185 -22.932 1.00 96.81 134 TYR A C 1
ATOM 1136 O O . TYR A 1 134 ? 8.514 -4.333 -23.597 1.00 96.81 134 TYR A O 1
ATOM 1144 N N . TRP A 1 135 ? 6.954 -5.956 -23.413 1.00 95.50 135 TRP A N 1
ATOM 1145 C CA . TRP A 1 135 ? 6.396 -5.772 -24.739 1.00 95.50 135 TRP A CA 1
ATOM 1146 C C . TRP A 1 135 ? 5.797 -4.368 -24.877 1.00 95.50 135 TRP A C 1
ATOM 1148 O O . TRP A 1 135 ? 6.152 -3.668 -25.821 1.00 95.50 135 TRP A O 1
ATOM 1158 N N . ASP A 1 136 ? 4.995 -3.891 -23.922 1.00 92.38 136 ASP A N 1
ATOM 1159 C CA . ASP A 1 136 ? 4.445 -2.526 -23.943 1.00 92.38 136 ASP A CA 1
ATOM 1160 C C . ASP A 1 136 ? 5.547 -1.447 -23.968 1.00 92.38 136 ASP A C 1
ATOM 1162 O O . ASP A 1 136 ? 5.495 -0.514 -24.776 1.00 92.38 136 ASP A O 1
ATOM 1166 N N . ILE A 1 137 ? 6.586 -1.600 -23.136 1.00 93.38 137 ILE A N 1
ATOM 1167 C CA . ILE A 1 137 ? 7.749 -0.693 -23.100 1.00 93.38 137 ILE A CA 1
ATOM 1168 C C . ILE A 1 137 ? 8.475 -0.666 -24.448 1.00 93.38 137 ILE A C 1
ATOM 1170 O O . ILE A 1 137 ? 8.818 0.405 -24.949 1.00 93.38 137 ILE A O 1
ATOM 1174 N N . ASP A 1 138 ? 8.713 -1.834 -25.041 1.00 93.56 138 ASP A N 1
ATOM 1175 C CA . ASP A 1 138 ? 9.408 -1.953 -26.318 1.00 93.56 138 ASP A CA 1
ATOM 1176 C C . ASP A 1 138 ? 8.568 -1.354 -27.455 1.00 93.56 138 ASP A C 1
ATOM 1178 O O . ASP A 1 138 ? 9.089 -0.595 -28.272 1.00 93.56 138 ASP A O 1
ATOM 1182 N N . ASN A 1 139 ? 7.255 -1.606 -27.483 1.00 90.69 139 ASN A N 1
ATOM 1183 C CA . ASN A 1 139 ? 6.359 -0.993 -28.468 1.00 90.69 139 ASN A CA 1
ATOM 1184 C C . ASN A 1 139 ? 6.404 0.531 -28.400 1.00 90.69 139 ASN A C 1
ATOM 1186 O O . ASN A 1 139 ? 6.431 1.184 -29.447 1.00 90.69 139 ASN A O 1
ATOM 1190 N N . TYR A 1 140 ? 6.442 1.078 -27.186 1.00 85.06 140 TYR A N 1
ATOM 1191 C CA . TYR A 1 140 ? 6.596 2.505 -26.961 1.00 85.06 140 TYR A CA 1
ATOM 1192 C C . TYR A 1 140 ? 7.965 3.010 -27.455 1.00 85.06 140 TYR A C 1
ATOM 1194 O O . TYR A 1 140 ? 8.025 3.943 -28.255 1.00 85.06 140 TYR A O 1
ATOM 1202 N N . ALA A 1 141 ? 9.065 2.355 -27.068 1.00 87.00 141 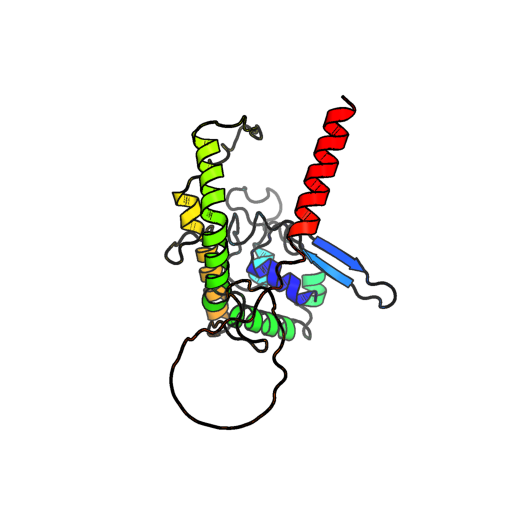ALA A N 1
ATOM 1203 C CA . ALA A 1 141 ? 10.424 2.737 -27.468 1.00 87.00 141 ALA A CA 1
ATOM 1204 C C . ALA A 1 141 ? 10.646 2.685 -28.992 1.00 87.00 141 ALA A C 1
ATOM 1206 O O . ALA A 1 141 ? 11.394 3.494 -29.544 1.00 87.00 141 ALA A O 1
ATOM 1207 N N . PHE A 1 142 ? 9.982 1.755 -29.679 1.00 89.06 142 PHE A N 1
ATOM 1208 C CA . PHE A 1 142 ? 10.055 1.602 -31.131 1.00 89.06 142 PHE A CA 1
ATOM 1209 C C . PHE A 1 142 ? 9.008 2.423 -31.897 1.00 89.06 142 PHE A C 1
ATOM 1211 O O . PHE A 1 142 ? 8.988 2.356 -33.125 1.00 89.06 142 PHE A O 1
ATOM 1218 N N . ASN A 1 143 ? 8.167 3.212 -31.212 1.00 86.25 143 ASN A N 1
ATOM 1219 C CA . ASN A 1 143 ? 7.040 3.943 -31.808 1.00 86.25 143 ASN A CA 1
ATOM 1220 C C . ASN A 1 143 ? 6.146 3.036 -32.673 1.00 86.25 143 ASN A C 1
ATOM 1222 O O . ASN A 1 143 ? 5.753 3.392 -33.783 1.00 86.25 143 ASN A O 1
ATOM 1226 N N . THR A 1 144 ? 5.850 1.834 -32.173 1.00 87.44 144 THR A N 1
ATOM 1227 C CA . THR A 1 144 ? 5.077 0.823 -32.916 1.00 87.44 144 THR A CA 1
ATOM 1228 C C . THR A 1 144 ? 3.615 1.244 -33.095 1.00 87.44 144 THR A C 1
ATOM 1230 O O . THR A 1 144 ? 2.980 0.879 -34.083 1.00 87.44 144 THR A O 1
ATOM 1233 N N . PHE A 1 145 ? 3.092 2.055 -32.170 1.00 81.81 145 PHE A N 1
ATOM 1234 C CA . PHE A 1 145 ? 1.747 2.623 -32.219 1.00 81.81 145 PHE A CA 1
ATOM 1235 C C . PHE A 1 145 ? 1.776 4.130 -31.947 1.00 81.81 145 PHE A C 1
ATOM 1237 O O . PHE A 1 145 ? 2.607 4.618 -31.176 1.00 81.81 145 PHE A O 1
ATOM 1244 N N . ASP A 1 146 ? 0.817 4.859 -32.524 1.00 81.44 146 ASP A N 1
ATOM 1245 C CA . ASP A 1 146 ? 0.616 6.280 -32.236 1.00 81.44 146 ASP A CA 1
ATOM 1246 C C . ASP A 1 146 ? 0.201 6.472 -30.771 1.00 81.44 146 ASP A C 1
ATOM 1248 O O . ASP A 1 146 ? -0.914 6.131 -30.366 1.00 81.44 146 ASP A O 1
ATOM 1252 N N . THR A 1 147 ? 1.090 7.062 -29.974 1.00 73.94 147 THR A N 1
ATOM 1253 C CA . THR A 1 147 ? 0.805 7.395 -28.576 1.00 73.94 147 THR A CA 1
ATOM 1254 C C . THR A 1 147 ? 0.316 8.835 -28.469 1.00 73.94 147 THR A C 1
ATOM 1256 O O . THR A 1 147 ? 0.928 9.764 -28.998 1.00 73.94 147 THR A O 1
ATOM 1259 N N . LYS A 1 148 ? -0.808 9.038 -27.773 1.00 75.69 148 LYS A N 1
ATOM 1260 C CA . LYS A 1 148 ? -1.310 10.376 -27.444 1.00 75.69 148 LYS A CA 1
ATOM 1261 C C . LYS A 1 148 ? -0.772 10.801 -26.089 1.00 75.69 148 LYS A C 1
ATOM 1263 O O . LYS A 1 148 ? -1.011 10.127 -25.094 1.00 75.69 148 LYS A O 1
ATOM 1268 N N . TYR A 1 149 ? -0.133 11.960 -26.054 1.00 71.19 149 TYR A N 1
ATOM 1269 C CA . TYR A 1 149 ? 0.300 12.587 -24.812 1.00 71.19 149 TYR A CA 1
ATOM 1270 C C . TYR A 1 149 ? -0.753 13.580 -24.342 1.00 71.19 149 TYR A C 1
ATOM 1272 O O . TYR A 1 149 ? -1.353 14.312 -25.139 1.00 71.19 149 TYR A O 1
ATOM 1280 N N . PHE A 1 150 ? -0.959 13.642 -23.032 1.00 69.44 150 PHE A N 1
ATOM 1281 C CA . PHE A 1 150 ? -1.699 14.744 -22.442 1.00 69.44 150 PHE A CA 1
ATOM 1282 C C . PHE A 1 150 ? -0.823 15.996 -22.518 1.00 69.44 150 PHE A C 1
ATOM 1284 O O . PHE A 1 150 ? 0.050 16.215 -21.686 1.00 69.44 150 PHE A O 1
ATOM 1291 N N . ASN A 1 151 ? -1.039 16.820 -23.545 1.00 59.78 151 ASN A N 1
ATOM 1292 C CA . ASN A 1 151 ? -0.359 18.104 -23.682 1.00 59.78 151 ASN A CA 1
ATOM 1293 C C . ASN A 1 151 ? -0.715 19.016 -22.500 1.00 59.78 151 ASN A C 1
ATOM 1295 O O . ASN A 1 151 ? -1.755 19.678 -22.507 1.00 59.78 151 ASN A O 1
ATOM 1299 N N . LYS A 1 152 ? 0.175 19.118 -21.514 1.00 52.25 152 LYS A N 1
ATOM 1300 C CA . LYS A 1 152 ? 0.262 20.284 -20.635 1.00 52.25 152 LYS A CA 1
ATOM 1301 C C . LYS A 1 152 ? 1.717 20.701 -20.515 1.00 52.25 152 LYS A C 1
ATOM 1303 O O . LYS A 1 152 ? 2.593 19.880 -20.284 1.00 52.25 152 LYS A O 1
ATOM 1308 N N . LYS A 1 153 ? 1.923 22.002 -20.694 1.00 50.38 153 LYS A N 1
ATOM 1309 C CA . LYS A 1 153 ? 3.182 22.728 -20.884 1.00 50.38 153 LYS A CA 1
ATOM 1310 C C . LYS A 1 153 ? 4.281 22.517 -19.830 1.00 50.38 153 LYS A C 1
ATOM 1312 O O . LYS A 1 153 ? 5.335 23.103 -20.014 1.00 50.38 153 LYS A O 1
ATOM 1317 N N . ASP A 1 154 ? 4.091 21.695 -18.798 1.00 48.56 154 ASP A N 1
ATOM 1318 C CA . ASP A 1 154 ? 4.962 21.728 -17.617 1.00 48.56 154 ASP A CA 1
ATOM 1319 C C . ASP A 1 154 ? 5.405 20.367 -17.055 1.00 48.56 154 ASP A C 1
ATOM 1321 O O . ASP A 1 154 ? 6.148 20.362 -16.080 1.00 48.56 154 ASP A O 1
ATOM 1325 N N . ARG A 1 155 ? 5.021 19.213 -17.628 1.00 54.25 155 ARG A N 1
ATOM 1326 C CA . ARG A 1 155 ? 5.613 17.911 -17.242 1.00 54.25 155 ARG A CA 1
ATOM 1327 C C . ARG A 1 155 ? 5.676 16.980 -18.451 1.00 54.25 155 ARG A C 1
ATOM 1329 O O . ARG A 1 155 ? 4.637 16.519 -18.919 1.00 54.25 155 ARG A O 1
ATOM 1336 N N . GLU A 1 156 ? 6.878 16.715 -18.962 1.00 60.78 156 GLU A N 1
ATOM 1337 C CA . GLU A 1 156 ? 7.086 15.571 -19.854 1.00 60.78 156 GLU A CA 1
ATOM 1338 C C . GLU A 1 156 ? 6.633 14.322 -19.095 1.00 60.78 156 GLU A C 1
ATOM 1340 O O . GLU A 1 156 ? 7.110 14.050 -17.992 1.00 60.78 156 GLU A O 1
ATOM 1345 N N . GLN A 1 157 ? 5.640 13.614 -19.636 1.00 68.94 157 GLN A N 1
ATOM 1346 C CA . GLN A 1 157 ? 5.243 12.329 -19.082 1.00 68.94 157 GLN A CA 1
ATOM 1347 C C . GLN A 1 157 ? 6.467 11.425 -19.130 1.00 68.94 157 GLN A C 1
ATOM 1349 O O . GLN A 1 157 ? 7.062 11.253 -20.192 1.00 68.94 157 GLN A O 1
ATOM 1354 N N . GLU A 1 158 ? 6.859 10.883 -17.982 1.00 77.31 158 GLU A N 1
ATOM 1355 C CA . GLU A 1 158 ? 8.035 10.034 -17.942 1.00 77.31 158 GLU A CA 1
ATOM 1356 C C . GLU A 1 158 ? 7.802 8.761 -18.759 1.00 77.31 158 GLU A C 1
ATOM 1358 O O . GLU A 1 158 ? 6.739 8.138 -18.684 1.00 77.31 158 GLU A O 1
ATOM 1363 N N . LEU A 1 159 ? 8.803 8.390 -19.552 1.00 81.38 159 LEU A N 1
ATOM 1364 C CA . LEU A 1 159 ? 8.705 7.253 -20.451 1.00 81.38 159 LEU A CA 1
ATOM 1365 C C . LEU A 1 159 ? 8.947 5.959 -19.680 1.00 81.38 159 LEU A C 1
ATOM 1367 O O . LEU A 1 159 ? 9.930 5.870 -18.932 1.00 81.38 159 LEU A O 1
ATOM 1371 N N . PRO A 1 160 ? 8.089 4.941 -19.861 1.00 87.12 160 PRO A N 1
ATOM 1372 C CA . PRO A 1 160 ? 8.274 3.683 -19.170 1.00 87.12 160 PRO A CA 1
ATOM 1373 C C . PRO A 1 160 ? 9.575 3.036 -19.657 1.00 87.12 160 PRO A C 1
ATOM 1375 O O . PRO A 1 160 ? 9.911 3.071 -20.842 1.00 87.12 160 PRO A O 1
ATOM 1378 N N . ASN A 1 161 ? 10.338 2.461 -18.732 1.00 92.50 161 ASN A N 1
ATOM 1379 C CA . ASN A 1 161 ? 11.573 1.761 -19.054 1.00 92.50 161 ASN A CA 1
ATOM 1380 C C . ASN A 1 161 ? 11.754 0.552 -18.140 1.00 92.50 161 ASN A C 1
ATOM 1382 O O . ASN A 1 161 ? 11.352 0.573 -16.976 1.00 92.50 161 ASN A O 1
ATOM 1386 N N . LYS A 1 162 ? 12.409 -0.484 -18.673 1.00 95.56 162 LYS A N 1
ATOM 1387 C CA . LYS A 1 162 ? 12.566 -1.776 -17.994 1.00 95.56 162 LYS A CA 1
ATOM 1388 C C . LYS A 1 162 ? 13.270 -1.639 -16.644 1.00 95.56 162 LYS A C 1
ATOM 1390 O O . LYS A 1 162 ? 12.816 -2.222 -15.675 1.00 95.56 162 LYS A O 1
ATOM 1395 N N . ALA A 1 163 ? 14.308 -0.804 -16.544 1.00 95.06 163 ALA A N 1
ATOM 1396 C CA . ALA A 1 163 ? 15.055 -0.629 -15.298 1.00 95.06 163 ALA A CA 1
ATOM 1397 C C . ALA A 1 163 ? 14.189 -0.061 -14.159 1.00 95.06 163 ALA A C 1
ATOM 1399 O O . ALA A 1 163 ? 14.245 -0.568 -13.041 1.00 95.06 163 ALA A O 1
ATOM 1400 N N . LYS A 1 164 ? 13.359 0.953 -14.435 1.00 92.56 164 LYS A N 1
ATOM 1401 C CA . LYS A 1 164 ? 12.411 1.495 -13.448 1.00 92.56 164 LYS A CA 1
ATOM 1402 C C . LYS A 1 164 ? 11.278 0.523 -13.144 1.00 92.56 164 LYS A C 1
ATOM 1404 O O . LYS A 1 164 ? 10.892 0.402 -11.986 1.00 92.56 164 LYS A O 1
ATOM 1409 N N . THR A 1 165 ? 10.776 -0.196 -14.149 1.00 94.12 165 THR A N 1
ATOM 1410 C CA . THR A 1 165 ? 9.787 -1.261 -13.937 1.00 94.12 165 THR A CA 1
ATOM 1411 C C . THR A 1 165 ? 10.334 -2.343 -13.011 1.00 94.12 165 THR A C 1
ATOM 1413 O O . THR A 1 165 ? 9.650 -2.724 -12.071 1.00 94.12 165 THR A O 1
ATOM 1416 N N . ASP A 1 166 ? 11.569 -2.794 -13.213 1.00 96.56 166 ASP A N 1
ATOM 1417 C CA . ASP A 1 166 ? 12.194 -3.829 -12.385 1.00 96.56 166 ASP A CA 1
ATOM 1418 C C . ASP A 1 166 ? 12.463 -3.338 -10.957 1.00 96.56 166 ASP A C 1
ATOM 1420 O O . ASP A 1 166 ? 12.294 -4.096 -9.999 1.00 96.56 166 ASP A O 1
ATOM 1424 N N . ALA A 1 167 ? 12.836 -2.062 -10.797 1.00 95.88 167 ALA A N 1
ATOM 1425 C CA . ALA A 1 167 ? 13.097 -1.453 -9.492 1.00 95.88 167 ALA A CA 1
ATOM 1426 C C . ALA A 1 167 ? 11.875 -1.502 -8.556 1.00 95.88 167 ALA A C 1
ATOM 1428 O O . ALA A 1 167 ? 12.037 -1.736 -7.360 1.00 95.88 167 ALA A O 1
ATOM 1429 N N . GLN A 1 168 ? 10.652 -1.414 -9.096 1.00 95.25 168 GLN A N 1
ATOM 1430 C CA . GLN A 1 168 ? 9.398 -1.555 -8.334 1.00 95.25 168 GLN A CA 1
ATOM 1431 C C . GLN A 1 168 ? 9.308 -2.885 -7.561 1.00 95.25 168 GLN A C 1
ATOM 1433 O O . GLN A 1 168 ? 8.686 -2.958 -6.496 1.00 95.25 168 GLN A O 1
ATOM 1438 N N . TYR A 1 169 ? 9.947 -3.935 -8.085 1.00 96.06 169 TYR A N 1
ATOM 1439 C CA . TYR A 1 169 ? 9.885 -5.306 -7.574 1.00 96.06 169 TYR A CA 1
ATOM 1440 C C . TYR A 1 169 ? 11.177 -5.754 -6.874 1.00 96.06 169 TYR A C 1
ATOM 1442 O O . TYR A 1 169 ? 11.278 -6.906 -6.435 1.00 96.06 169 TYR A O 1
ATOM 1450 N N . ASN A 1 170 ? 12.152 -4.855 -6.723 1.00 94.12 170 ASN A N 1
ATOM 1451 C CA . ASN A 1 170 ? 13.405 -5.116 -6.027 1.00 94.12 170 ASN A CA 1
ATOM 1452 C C . ASN A 1 170 ? 13.281 -4.771 -4.533 1.00 94.12 170 ASN A C 1
ATOM 1454 O O . ASN A 1 170 ? 13.015 -3.637 -4.160 1.00 94.12 170 ASN A O 1
ATOM 1458 N N . GLU A 1 171 ? 13.508 -5.745 -3.654 1.00 88.19 171 GLU A N 1
ATOM 1459 C CA . GLU A 1 171 ? 13.435 -5.555 -2.194 1.00 88.19 171 GLU A CA 1
ATOM 1460 C C . GLU A 1 171 ? 14.644 -4.825 -1.582 1.00 88.19 171 GLU A C 1
ATOM 1462 O O . GLU A 1 171 ? 14.606 -4.422 -0.413 1.00 88.19 171 GLU A O 1
ATOM 1467 N N . LEU A 1 172 ? 15.730 -4.704 -2.353 1.00 90.94 172 LEU A N 1
ATOM 1468 C CA . LEU A 1 172 ? 16.948 -3.984 -1.976 1.00 90.94 172 LEU A CA 1
ATOM 1469 C C . LEU A 1 172 ? 16.921 -2.521 -2.419 1.00 90.94 172 LEU A C 1
ATOM 1471 O O . LEU A 1 172 ? 17.829 -1.764 -2.079 1.00 90.94 172 LEU A O 1
ATOM 1475 N N . ASP A 1 173 ? 15.915 -2.142 -3.201 1.00 92.81 173 ASP A N 1
ATOM 1476 C CA . ASP A 1 173 ? 15.719 -0.765 -3.600 1.00 92.81 173 ASP A CA 1
ATOM 1477 C C . ASP A 1 173 ? 15.346 0.098 -2.378 1.00 92.81 173 ASP A C 1
ATOM 1479 O O . ASP A 1 173 ? 14.751 -0.370 -1.403 1.00 92.81 173 ASP A O 1
ATOM 1483 N N . THR A 1 174 ? 15.777 1.358 -2.392 1.00 92.94 174 THR A N 1
ATOM 1484 C CA . THR A 1 174 ? 15.579 2.300 -1.280 1.00 92.94 174 THR A CA 1
ATOM 1485 C C . THR A 1 174 ? 14.617 3.429 -1.628 1.00 92.94 174 THR A C 1
ATOM 1487 O O . THR A 1 174 ? 14.311 4.252 -0.765 1.00 92.94 174 THR A O 1
ATOM 1490 N N . ASP A 1 175 ? 14.166 3.510 -2.878 1.00 95.25 175 ASP A N 1
ATOM 1491 C CA . ASP A 1 175 ? 13.217 4.521 -3.312 1.00 95.25 175 ASP A CA 1
ATOM 1492 C C . ASP A 1 175 ? 11.817 4.137 -2.833 1.00 95.25 175 ASP A C 1
ATOM 1494 O O . ASP A 1 175 ? 11.210 3.172 -3.284 1.00 95.25 175 ASP A O 1
ATOM 1498 N N . THR A 1 176 ? 11.284 4.909 -1.893 1.00 94.94 176 THR A N 1
ATOM 1499 C CA . THR A 1 176 ? 9.965 4.659 -1.300 1.00 94.94 176 THR A CA 1
ATOM 1500 C C . THR A 1 176 ? 8.797 5.012 -2.224 1.00 94.94 176 THR A C 1
ATOM 1502 O O . THR A 1 176 ? 7.653 4.912 -1.786 1.00 94.94 176 THR A O 1
ATOM 1505 N N . GLU A 1 177 ? 9.048 5.414 -3.474 1.00 93.50 177 GLU A N 1
ATOM 1506 C CA . GLU A 1 177 ? 8.039 5.423 -4.541 1.00 93.50 177 GLU A CA 1
ATOM 1507 C C . GLU A 1 177 ? 7.913 4.071 -5.268 1.00 93.50 177 GLU A C 1
ATOM 1509 O O . GLU A 1 177 ? 6.948 3.855 -6.004 1.00 93.50 177 GLU A O 1
ATOM 1514 N N . ASN A 1 178 ? 8.850 3.141 -5.046 1.00 95.94 178 ASN A N 1
ATOM 1515 C CA . ASN A 1 178 ? 8.779 1.780 -5.566 1.00 95.94 178 ASN A CA 1
ATOM 1516 C C . ASN A 1 178 ? 7.939 0.872 -4.654 1.00 95.94 178 ASN A C 1
ATOM 1518 O O . ASN A 1 178 ? 8.093 0.883 -3.432 1.00 95.94 178 ASN A O 1
ATOM 1522 N N . LEU A 1 179 ? 7.089 0.031 -5.252 1.00 97.00 179 LEU A N 1
ATOM 1523 C CA . LEU A 1 179 ? 6.099 -0.809 -4.566 1.00 97.00 179 LEU A CA 1
ATOM 1524 C C . LEU A 1 179 ? 6.671 -1.618 -3.388 1.00 97.00 179 LEU A C 1
ATOM 1526 O O . LEU A 1 179 ? 6.161 -1.527 -2.266 1.00 97.00 179 LEU A O 1
ATOM 1530 N N . LYS A 1 180 ? 7.712 -2.434 -3.615 1.00 97.69 180 LYS A N 1
ATOM 1531 C CA . LYS A 1 180 ? 8.284 -3.264 -2.538 1.00 97.69 180 LYS A CA 1
ATOM 1532 C C . LYS A 1 180 ? 8.985 -2.428 -1.472 1.00 97.69 180 LYS A C 1
ATOM 1534 O O . LYS A 1 180 ? 8.784 -2.687 -0.283 1.00 97.69 180 LYS A O 1
ATOM 1539 N N . SER A 1 181 ? 9.761 -1.432 -1.891 1.00 97.56 181 SER A N 1
ATOM 1540 C CA . SER A 1 181 ? 10.457 -0.495 -1.006 1.00 97.56 181 SER A CA 1
ATOM 1541 C C . SER A 1 181 ? 9.472 0.233 -0.090 1.00 97.56 181 SER A C 1
ATOM 1543 O O . SER A 1 181 ? 9.688 0.298 1.119 1.00 97.56 181 SER A O 1
ATOM 1545 N N . PHE A 1 182 ? 8.342 0.699 -0.630 1.00 98.06 182 PHE A N 1
ATOM 1546 C CA . PHE A 1 182 ? 7.282 1.346 0.136 1.00 98.06 182 PHE A CA 1
ATOM 1547 C C . PHE A 1 182 ? 6.631 0.401 1.149 1.00 98.06 182 PHE A C 1
ATOM 1549 O O . PHE A 1 182 ? 6.523 0.754 2.323 1.00 98.06 182 PHE A O 1
ATOM 1556 N N . ILE A 1 183 ? 6.217 -0.805 0.733 1.00 98.00 183 ILE A N 1
ATOM 1557 C CA . ILE A 1 183 ? 5.596 -1.783 1.645 1.00 98.00 183 ILE A CA 1
ATOM 1558 C C . ILE A 1 183 ? 6.550 -2.112 2.793 1.00 98.00 183 ILE A C 1
ATOM 1560 O O . ILE A 1 183 ? 6.137 -2.115 3.956 1.00 98.00 183 ILE A O 1
ATOM 1564 N N . LYS A 1 184 ? 7.826 -2.363 2.481 1.00 97.94 184 LYS A N 1
ATOM 1565 C CA . LYS A 1 184 ? 8.864 -2.621 3.480 1.00 97.94 184 LYS A CA 1
ATOM 1566 C C . LYS A 1 184 ? 8.973 -1.459 4.456 1.00 97.94 184 LYS A C 1
ATOM 1568 O O . LYS A 1 184 ? 8.716 -1.643 5.640 1.00 97.94 184 LYS A O 1
ATOM 1573 N N . TYR A 1 185 ? 9.239 -0.265 3.939 1.00 97.88 185 TYR A N 1
ATOM 1574 C CA . TYR A 1 185 ? 9.418 0.940 4.736 1.00 97.88 185 TYR A CA 1
ATOM 1575 C C . TYR A 1 185 ? 8.210 1.232 5.638 1.00 97.88 185 TYR A C 1
ATOM 1577 O O . TYR A 1 185 ? 8.360 1.410 6.847 1.00 97.88 185 TYR A O 1
ATOM 1585 N N . LYS A 1 186 ? 6.993 1.214 5.079 1.00 98.06 186 LYS A N 1
ATOM 1586 C CA . LYS A 1 186 ? 5.757 1.486 5.825 1.00 98.06 186 LYS A CA 1
ATOM 1587 C C . LYS A 1 186 ? 5.509 0.434 6.906 1.00 98.06 186 LYS A C 1
ATOM 1589 O O . LYS A 1 186 ? 5.165 0.785 8.034 1.00 98.06 186 LYS A O 1
ATOM 1594 N N . SER A 1 187 ? 5.686 -0.849 6.583 1.00 98.12 187 SER A N 1
ATOM 1595 C CA . SER A 1 187 ? 5.471 -1.937 7.543 1.00 98.12 187 SER A CA 1
ATOM 1596 C C . SER A 1 187 ? 6.507 -1.943 8.672 1.00 98.12 187 SER A C 1
ATOM 1598 O O . SER A 1 187 ? 6.127 -2.130 9.826 1.00 98.12 187 SER A O 1
ATOM 1600 N N . GLU A 1 188 ? 7.782 -1.665 8.381 1.00 98.00 188 GLU A N 1
ATOM 1601 C CA . GLU A 1 188 ? 8.860 -1.566 9.375 1.00 98.00 188 GLU A CA 1
ATOM 1602 C C . GLU A 1 188 ? 8.685 -0.348 10.296 1.00 98.00 188 GLU A C 1
ATOM 1604 O O . GLU A 1 188 ? 8.827 -0.478 11.513 1.00 98.00 188 GLU A O 1
ATOM 1609 N N . ASN A 1 189 ? 8.290 0.809 9.749 1.00 98.19 189 ASN A N 1
ATOM 1610 C CA . ASN A 1 189 ? 7.986 2.005 10.539 1.00 98.19 189 ASN A CA 1
ATOM 1611 C C . ASN A 1 189 ? 6.868 1.733 11.560 1.00 98.19 189 ASN A C 1
ATOM 1613 O O . ASN A 1 189 ? 7.016 2.000 12.754 1.00 98.19 189 ASN A O 1
ATOM 1617 N N . ILE A 1 190 ? 5.768 1.121 11.114 1.00 98.31 190 ILE A N 1
ATOM 1618 C CA . ILE A 1 190 ? 4.647 0.775 11.994 1.00 98.31 190 ILE A CA 1
ATOM 1619 C C . ILE A 1 190 ? 5.045 -0.322 12.990 1.00 98.31 190 ILE A C 1
ATOM 1621 O O . ILE A 1 190 ? 4.646 -0.273 14.158 1.00 98.31 190 ILE A O 1
ATOM 1625 N N . ALA A 1 191 ? 5.855 -1.294 12.559 1.00 98.31 191 ALA A N 1
ATOM 1626 C CA . ALA A 1 191 ? 6.361 -2.343 13.433 1.00 98.31 191 ALA A CA 1
ATOM 1627 C C . ALA A 1 191 ? 7.175 -1.780 14.599 1.00 98.31 191 ALA A C 1
ATOM 1629 O O . ALA A 1 191 ? 6.998 -2.215 15.737 1.00 98.31 191 ALA A O 1
ATOM 1630 N N . GLN A 1 192 ? 7.999 -0.767 14.328 1.00 98.38 192 GLN A N 1
ATOM 1631 C CA . GLN A 1 192 ? 8.760 -0.049 15.341 1.00 98.38 192 GLN A CA 1
ATOM 1632 C C . GLN A 1 192 ? 7.851 0.728 16.304 1.00 98.38 192 GLN A C 1
ATOM 1634 O O . GLN A 1 192 ? 8.024 0.615 17.516 1.00 98.38 192 GLN A O 1
ATOM 1639 N N . ILE A 1 193 ? 6.862 1.472 15.791 1.00 97.88 193 ILE A N 1
ATOM 1640 C CA . ILE A 1 193 ? 5.925 2.270 16.608 1.00 97.88 193 ILE A CA 1
ATOM 1641 C C . ILE A 1 193 ? 5.153 1.385 17.594 1.00 97.88 193 ILE A C 1
ATOM 1643 O O . ILE A 1 193 ? 5.005 1.733 18.766 1.00 97.88 193 ILE A O 1
ATOM 1647 N N . PHE A 1 194 ? 4.659 0.235 17.133 1.00 97.50 194 PHE A N 1
ATOM 1648 C CA . PHE A 1 194 ? 3.830 -0.654 17.951 1.00 97.50 194 PHE A CA 1
ATOM 1649 C C . PHE A 1 194 ? 4.588 -1.808 18.606 1.00 97.50 194 PHE A C 1
ATOM 1651 O O . PHE A 1 194 ? 3.962 -2.589 19.326 1.00 97.50 194 PHE A O 1
ATOM 1658 N N . ASN A 1 195 ? 5.901 -1.908 18.384 1.00 97.81 195 ASN A N 1
ATOM 1659 C CA . ASN A 1 195 ? 6.751 -2.994 18.867 1.00 97.81 195 ASN A CA 1
ATOM 1660 C C . ASN A 1 195 ? 6.195 -4.389 18.502 1.00 97.81 195 ASN A C 1
ATOM 1662 O O . ASN A 1 195 ? 5.999 -5.245 19.367 1.00 97.81 195 ASN A O 1
ATOM 1666 N N . ILE A 1 196 ? 5.900 -4.598 17.214 1.00 97.50 196 ILE A N 1
ATOM 1667 C CA . ILE A 1 196 ? 5.386 -5.865 16.661 1.00 97.50 196 ILE A CA 1
ATOM 1668 C C . ILE A 1 196 ? 6.417 -6.525 15.737 1.00 97.50 196 ILE A C 1
ATOM 1670 O O . ILE A 1 196 ? 7.254 -5.854 15.140 1.00 97.50 196 ILE A O 1
ATOM 1674 N N . GLN A 1 197 ? 6.354 -7.851 15.600 1.00 97.12 197 GLN A N 1
ATOM 1675 C CA . GLN A 1 197 ? 7.249 -8.623 14.729 1.00 97.12 197 GLN A CA 1
ATOM 1676 C C . GLN A 1 197 ? 6.541 -9.033 13.439 1.00 97.12 197 GLN A C 1
ATOM 1678 O O . GLN A 1 197 ? 5.547 -9.750 13.485 1.00 97.12 197 GLN A O 1
ATOM 1683 N N . LEU A 1 198 ? 7.067 -8.615 12.288 1.00 96.88 198 LEU A N 1
ATOM 1684 C CA . LEU A 1 198 ? 6.466 -8.899 10.984 1.00 96.88 198 LEU A CA 1
ATOM 1685 C C . LEU A 1 198 ? 6.565 -10.387 10.617 1.00 96.88 198 LEU A C 1
ATOM 1687 O O . LEU A 1 198 ? 7.636 -10.990 10.672 1.00 96.88 198 LEU A O 1
ATOM 1691 N N . GLN A 1 199 ? 5.455 -10.965 10.170 1.00 94.12 199 GLN A N 1
ATOM 1692 C CA . GLN A 1 199 ? 5.334 -12.368 9.774 1.00 94.12 199 GLN A CA 1
ATOM 1693 C C . GLN A 1 199 ? 4.302 -12.545 8.647 1.00 94.12 199 GLN A C 1
ATOM 1695 O O . GLN A 1 199 ? 3.582 -11.620 8.277 1.00 94.12 199 GLN A O 1
ATOM 1700 N N . SER A 1 200 ? 4.225 -13.753 8.089 1.00 88.19 200 SER A N 1
ATOM 1701 C CA . SER A 1 200 ? 3.322 -14.098 6.979 1.00 88.19 200 SER A CA 1
ATOM 1702 C C . SER A 1 200 ? 2.090 -14.906 7.394 1.00 88.19 200 SER A C 1
ATOM 1704 O O . SER A 1 200 ? 1.254 -15.234 6.551 1.00 88.19 200 SER A O 1
ATOM 1706 N N . LYS A 1 201 ? 1.977 -15.248 8.685 1.00 87.62 201 LYS A N 1
ATOM 1707 C CA . LYS A 1 201 ? 0.960 -16.156 9.219 1.00 87.62 201 LYS A CA 1
ATOM 1708 C C . LYS A 1 201 ? 0.067 -15.451 10.232 1.00 87.62 201 LYS A C 1
ATOM 1710 O O . LYS A 1 201 ? 0.515 -15.102 11.320 1.00 87.62 201 LYS A O 1
ATOM 1715 N N . GLY A 1 202 ? -1.206 -15.302 9.877 1.00 81.62 202 GLY A N 1
ATOM 1716 C CA . GLY A 1 202 ? -2.252 -14.812 10.772 1.00 81.62 202 GLY A CA 1
ATOM 1717 C C . GLY A 1 202 ? -3.193 -15.919 11.249 1.00 81.62 202 GLY A C 1
ATOM 1718 O O . GLY A 1 202 ? -2.991 -17.104 10.977 1.00 81.62 202 GLY A O 1
ATOM 1719 N N . GLU A 1 203 ? -4.276 -15.514 11.914 1.00 81.88 203 GLU A N 1
ATOM 1720 C CA . GLU A 1 203 ? -5.357 -16.403 12.375 1.00 81.88 203 GLU A CA 1
ATOM 1721 C C . GLU A 1 203 ? -5.978 -17.227 11.232 1.00 81.88 203 GLU A C 1
ATOM 1723 O O . GLU A 1 203 ? -6.343 -18.385 11.416 1.00 81.88 203 GLU A O 1
ATOM 1728 N N . PHE A 1 204 ? -6.046 -16.651 10.028 1.00 78.81 204 PHE A N 1
ATOM 1729 C CA . PHE A 1 204 ? -6.646 -17.277 8.843 1.00 78.81 204 PHE A CA 1
ATOM 1730 C C . PHE A 1 204 ? -5.639 -18.032 7.962 1.00 78.81 204 PHE A C 1
ATOM 1732 O O . PHE A 1 204 ? -5.973 -18.426 6.846 1.00 78.81 204 PHE A O 1
ATOM 1739 N N . GLY A 1 205 ? -4.418 -18.244 8.460 1.00 84.00 205 GLY A N 1
ATOM 1740 C CA . GLY A 1 205 ? -3.350 -18.943 7.752 1.00 84.00 205 GLY A CA 1
ATOM 1741 C C . GLY A 1 205 ? -2.340 -18.012 7.088 1.00 84.00 205 GLY A C 1
ATOM 1742 O O . GLY A 1 205 ? -2.228 -16.831 7.424 1.00 84.00 205 GLY A O 1
ATOM 1743 N N . GLU A 1 206 ? -1.563 -18.591 6.176 1.00 86.12 206 GLU A N 1
ATOM 1744 C CA . GLU A 1 206 ? -0.559 -17.876 5.394 1.00 86.12 206 GLU A CA 1
ATOM 1745 C C . GLU A 1 206 ? -1.181 -17.255 4.145 1.00 86.12 206 GLU A C 1
ATOM 1747 O O . GLU A 1 206 ? -2.034 -17.847 3.477 1.00 86.12 206 GLU A O 1
ATOM 1752 N N . VAL A 1 207 ? -0.729 -16.050 3.822 1.00 83.69 20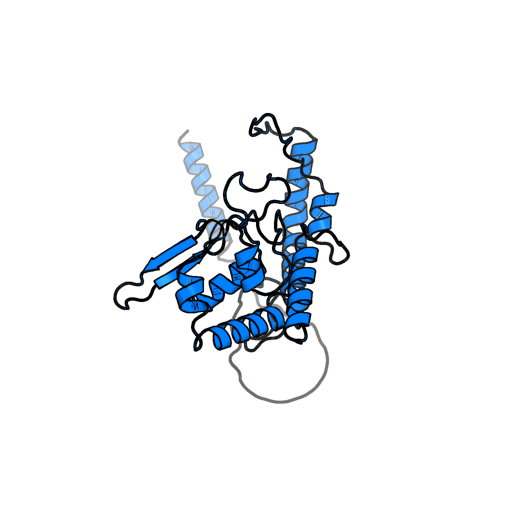7 VAL A N 1
ATOM 1753 C CA . VAL A 1 207 ? -1.133 -15.310 2.625 1.00 83.69 207 VAL A CA 1
ATOM 1754 C C . VAL A 1 207 ? 0.049 -15.185 1.665 1.00 83.69 207 VAL A C 1
ATOM 1756 O O . VAL A 1 207 ? 1.159 -15.614 1.959 1.00 83.69 207 VAL A O 1
ATOM 1759 N N . GLY A 1 208 ? -0.193 -14.645 0.472 1.00 82.06 208 GLY A N 1
ATOM 1760 C CA . GLY A 1 208 ? 0.904 -14.300 -0.435 1.00 82.06 208 GLY A CA 1
ATOM 1761 C C . GLY A 1 208 ? 1.333 -15.354 -1.452 1.00 82.06 208 GLY A C 1
ATOM 1762 O O . GLY A 1 208 ? 1.963 -14.976 -2.422 1.00 82.06 208 GLY A O 1
ATOM 1763 N N . GLY A 1 209 ? 0.968 -16.634 -1.299 1.00 84.69 209 GLY A N 1
ATOM 1764 C CA . GLY A 1 209 ? 1.412 -17.725 -2.200 1.00 84.69 209 GLY A CA 1
ATOM 1765 C C . GLY A 1 209 ? 1.006 -17.584 -3.683 1.00 84.69 209 GLY A C 1
ATOM 1766 O O . GLY A 1 209 ? 0.565 -16.540 -4.119 1.00 84.69 209 GLY A O 1
ATOM 1767 N N . LYS A 1 210 ? 1.086 -18.622 -4.522 1.00 85.56 210 LYS A N 1
ATOM 1768 C CA . LYS A 1 210 ? 0.572 -18.521 -5.915 1.00 85.56 210 LYS A CA 1
ATOM 1769 C C . LYS A 1 210 ? -0.965 -18.583 -5.951 1.00 85.56 210 LYS A C 1
ATOM 1771 O O . LYS A 1 210 ? -1.586 -19.137 -5.044 1.00 85.56 210 LYS A O 1
ATOM 1776 N N . LEU A 1 211 ? -1.618 -17.962 -6.946 1.00 81.56 211 LEU A N 1
ATOM 1777 C CA . LEU A 1 211 ? -3.067 -18.146 -7.158 1.00 81.56 211 LEU A CA 1
ATOM 1778 C C . LEU A 1 211 ? -3.261 -19.527 -7.789 1.00 81.56 211 LEU A C 1
ATOM 1780 O O . LEU A 1 211 ? -3.072 -19.697 -8.987 1.00 81.56 211 LEU A O 1
ATOM 1784 N N . MET A 1 212 ? -3.606 -20.521 -6.975 1.00 75.81 212 MET A N 1
ATOM 1785 C CA . MET A 1 212 ? -3.932 -21.859 -7.464 1.00 75.81 212 MET A CA 1
ATOM 1786 C C . MET A 1 212 ? -5.440 -21.959 -7.692 1.00 75.81 212 MET A C 1
ATOM 1788 O O . MET A 1 212 ? -6.231 -21.462 -6.890 1.00 75.81 212 MET A O 1
ATOM 1792 N N . THR A 1 213 ? -5.859 -22.624 -8.767 1.00 62.50 213 THR A N 1
ATOM 1793 C CA . THR A 1 213 ? -7.268 -22.984 -8.943 1.00 62.50 213 THR A CA 1
ATOM 1794 C C . THR A 1 213 ? -7.693 -23.908 -7.800 1.00 62.50 213 THR A C 1
ATOM 1796 O O . THR A 1 213 ? -7.039 -24.910 -7.513 1.00 62.50 213 THR A O 1
ATOM 1799 N N . ILE A 1 214 ? -8.780 -23.558 -7.105 1.00 54.31 214 ILE A N 1
ATOM 1800 C CA . ILE A 1 214 ? -9.299 -24.350 -5.983 1.00 54.31 214 ILE A CA 1
ATOM 1801 C C . ILE A 1 214 ? -9.877 -25.657 -6.544 1.00 54.31 214 ILE A C 1
ATOM 1803 O O . ILE A 1 214 ? -11.015 -25.716 -7.004 1.00 54.31 214 ILE A O 1
ATOM 1807 N N . GLY A 1 215 ? -9.069 -26.716 -6.523 1.00 49.38 215 GLY A N 1
ATOM 1808 C CA . GLY A 1 215 ? -9.454 -28.075 -6.887 1.00 49.38 215 GLY A CA 1
ATOM 1809 C C . GLY A 1 215 ? -9.656 -28.960 -5.657 1.00 49.38 215 GLY A C 1
ATOM 1810 O O . GLY A 1 215 ? -8.708 -29.586 -5.205 1.00 49.38 215 GLY A O 1
ATOM 1811 N N . LYS A 1 216 ? -10.912 -29.024 -5.186 1.00 43.81 216 LYS A N 1
ATOM 1812 C CA . LYS A 1 216 ? -11.534 -29.971 -4.228 1.00 43.81 216 LYS A CA 1
ATOM 1813 C C . LYS A 1 216 ? -10.905 -30.120 -2.830 1.00 43.81 216 LYS A C 1
ATOM 1815 O O . LYS A 1 216 ? -9.862 -30.736 -2.644 1.00 43.81 216 LYS A O 1
ATOM 1820 N N . ALA A 1 217 ? -11.665 -29.663 -1.831 1.00 42.41 217 ALA A N 1
ATOM 1821 C CA . ALA A 1 217 ? -11.504 -30.014 -0.424 1.00 42.41 217 ALA A CA 1
ATOM 1822 C C . ALA A 1 217 ? -11.396 -31.539 -0.242 1.00 42.41 217 ALA A C 1
ATOM 1824 O O . ALA A 1 217 ? -12.234 -32.294 -0.743 1.00 42.41 217 ALA A O 1
ATOM 1825 N N . LYS A 1 218 ? -10.353 -31.983 0.466 1.00 42.59 218 LYS A N 1
ATOM 1826 C CA . LYS A 1 218 ? -10.253 -33.351 0.978 1.00 42.59 218 LYS A CA 1
ATOM 1827 C C . LYS A 1 218 ? -11.261 -33.499 2.118 1.00 42.59 218 LYS A C 1
ATOM 1829 O O . LYS A 1 218 ? -11.180 -32.751 3.085 1.00 42.59 218 LYS A O 1
ATOM 1834 N N . ASN A 1 219 ? -12.178 -34.457 1.996 1.00 38.84 219 ASN A N 1
ATOM 1835 C CA . ASN A 1 219 ? -12.801 -35.058 3.169 1.00 38.84 219 ASN A CA 1
ATOM 1836 C C . ASN A 1 219 ? -11.733 -35.897 3.872 1.00 38.84 219 ASN A C 1
ATOM 1838 O O . ASN A 1 219 ? -11.054 -36.700 3.224 1.00 38.84 219 ASN A O 1
ATOM 1842 N N . ASP A 1 220 ? -11.596 -35.663 5.171 1.00 47.94 220 ASP A N 1
ATOM 1843 C CA . ASP A 1 220 ? -10.901 -36.539 6.101 1.00 47.94 220 ASP A CA 1
ATOM 1844 C C . ASP A 1 220 ? -11.470 -37.958 6.017 1.00 47.94 220 ASP A C 1
ATOM 1846 O O . ASP A 1 220 ? -12.684 -38.132 5.954 1.00 47.94 220 ASP A O 1
ATOM 1850 N N . ASP A 1 221 ? -10.590 -38.959 6.054 1.00 38.69 221 ASP A N 1
ATOM 1851 C CA . ASP A 1 221 ? -10.791 -40.091 6.951 1.00 38.69 221 ASP A CA 1
ATOM 1852 C C . ASP A 1 221 ? -9.477 -40.840 7.226 1.00 38.69 221 ASP A C 1
ATOM 1854 O O . ASP A 1 221 ? -8.654 -41.114 6.349 1.00 38.69 221 ASP A O 1
ATOM 1858 N N . ASN A 1 222 ? -9.310 -41.124 8.514 1.00 37.59 222 ASN A N 1
ATOM 1859 C CA . ASN A 1 222 ? -8.251 -41.859 9.197 1.00 37.59 222 ASN A CA 1
ATOM 1860 C C . ASN A 1 222 ? -7.842 -43.183 8.514 1.00 37.59 222 ASN A C 1
ATOM 1862 O O . ASN A 1 222 ? -8.709 -43.997 8.212 1.00 37.59 222 ASN A O 1
ATOM 1866 N N . ASN A 1 223 ? -6.536 -43.485 8.408 1.00 34.81 223 ASN A N 1
ATOM 1867 C CA . ASN A 1 223 ? -5.795 -44.343 9.364 1.00 34.81 223 ASN A CA 1
ATOM 1868 C C . ASN A 1 223 ? -4.377 -44.735 8.858 1.00 34.81 223 ASN A C 1
ATOM 1870 O O . ASN A 1 223 ? -4.224 -45.434 7.864 1.00 34.81 223 ASN A O 1
ATOM 1874 N N . ASN A 1 224 ? -3.361 -44.308 9.615 1.00 35.88 224 ASN A N 1
ATOM 1875 C CA . ASN A 1 224 ? -2.106 -44.976 10.008 1.00 35.88 224 ASN A CA 1
ATOM 1876 C C . ASN A 1 224 ? -1.241 -45.841 9.040 1.00 35.88 224 ASN A C 1
ATOM 1878 O O . ASN A 1 224 ? -1.454 -47.036 8.875 1.00 35.88 224 ASN A O 1
ATOM 1882 N N . ASN A 1 225 ? -0.090 -45.231 8.693 1.00 35.53 225 ASN A N 1
ATOM 1883 C CA . ASN A 1 225 ? 1.299 -45.652 9.000 1.00 35.53 225 ASN A CA 1
ATOM 1884 C C . ASN A 1 225 ? 2.097 -46.550 8.012 1.00 35.53 225 ASN A C 1
ATOM 1886 O O . ASN A 1 225 ? 2.026 -47.773 8.057 1.00 35.53 225 ASN A O 1
ATOM 1890 N N . SER A 1 226 ? 2.992 -45.954 7.208 1.00 32.00 226 SER A N 1
ATOM 1891 C CA . SER A 1 226 ? 4.464 -45.945 7.419 1.00 32.00 226 SER A CA 1
ATOM 1892 C C . SER A 1 226 ? 5.258 -45.578 6.145 1.00 32.00 226 SER A C 1
ATOM 1894 O O . SER A 1 226 ? 4.921 -45.953 5.028 1.00 32.00 226 SER A O 1
ATOM 1896 N N . ASP A 1 227 ? 6.292 -44.773 6.386 1.00 35.09 227 ASP A N 1
ATOM 1897 C CA . ASP A 1 227 ? 7.304 -44.126 5.538 1.00 35.09 227 ASP A CA 1
ATOM 1898 C C . ASP A 1 227 ? 7.710 -44.713 4.166 1.00 35.09 227 ASP A C 1
ATOM 1900 O O . ASP A 1 227 ? 8.183 -45.842 4.067 1.00 35.09 227 ASP A O 1
ATOM 1904 N N . LYS A 1 228 ? 7.705 -43.829 3.150 1.00 30.34 228 LYS A N 1
ATOM 1905 C CA . LYS A 1 228 ? 8.863 -43.269 2.397 1.00 30.34 228 LYS A CA 1
ATOM 1906 C C . LYS A 1 228 ? 8.581 -43.084 0.900 1.00 30.34 228 LYS A C 1
ATOM 1908 O O . LYS A 1 228 ? 8.462 -44.034 0.138 1.00 30.34 228 LYS A O 1
ATOM 1913 N N . THR A 1 229 ? 8.578 -41.805 0.510 1.00 41.72 229 THR A N 1
ATOM 1914 C CA . THR A 1 229 ? 8.979 -41.242 -0.794 1.00 41.72 229 THR A CA 1
ATOM 1915 C C . THR A 1 229 ? 8.657 -42.053 -2.049 1.00 41.72 229 THR A C 1
ATOM 1917 O O . THR A 1 229 ? 9.429 -42.913 -2.468 1.00 41.72 229 THR A O 1
ATOM 1920 N N . THR A 1 230 ? 7.595 -41.655 -2.752 1.00 25.81 230 THR A N 1
ATOM 1921 C CA . THR A 1 230 ? 7.520 -41.809 -4.211 1.00 25.81 230 THR A CA 1
ATOM 1922 C C . THR A 1 230 ? 6.539 -40.806 -4.809 1.00 25.81 230 THR A C 1
ATOM 1924 O O . THR A 1 230 ? 5.331 -40.873 -4.605 1.00 25.81 230 THR A O 1
ATOM 1927 N N . ALA A 1 231 ? 7.084 -39.881 -5.598 1.00 46.44 231 ALA A N 1
ATOM 1928 C CA . ALA A 1 231 ? 6.405 -39.432 -6.796 1.00 46.44 231 ALA A CA 1
ATOM 1929 C C . ALA A 1 231 ? 6.269 -40.650 -7.723 1.00 46.44 231 ALA A C 1
ATOM 1931 O O . ALA A 1 231 ? 7.272 -41.237 -8.114 1.00 46.44 231 ALA A O 1
ATOM 1932 N N . SER A 1 232 ? 5.038 -41.054 -8.017 1.00 27.34 232 SER A N 1
ATOM 1933 C CA . SER A 1 232 ? 4.651 -41.902 -9.149 1.00 27.34 232 SER A CA 1
ATOM 1934 C C . SER A 1 232 ? 3.118 -41.917 -9.134 1.00 27.34 232 SER A C 1
ATOM 1936 O O . SER A 1 232 ? 2.514 -42.259 -8.127 1.00 27.34 232 SER A O 1
ATOM 1938 N N . GLY A 1 233 ? 2.403 -41.407 -10.131 1.00 42.28 233 GLY A N 1
ATOM 1939 C CA . GLY A 1 233 ? 2.566 -41.810 -11.515 1.00 42.28 233 GLY A CA 1
ATOM 1940 C C . GLY A 1 233 ? 1.752 -43.077 -11.765 1.00 42.28 233 GLY A C 1
ATOM 1941 O O . GLY A 1 233 ? 2.323 -44.151 -11.865 1.00 42.28 233 GLY A O 1
ATOM 1942 N N . SER A 1 234 ? 0.428 -42.952 -11.898 1.00 28.56 234 SER A N 1
ATOM 1943 C CA . SER A 1 234 ? -0.368 -43.879 -12.719 1.00 28.56 234 SER A CA 1
ATOM 1944 C C . SER A 1 234 ? -1.772 -43.332 -12.991 1.00 28.56 234 SER A C 1
ATOM 1946 O O . SER A 1 234 ? -2.693 -43.428 -12.184 1.00 28.56 234 SER A O 1
ATOM 1948 N N . SER A 1 235 ? -1.836 -42.700 -14.161 1.00 45.28 235 SER A N 1
ATOM 1949 C CA . SER A 1 235 ? -2.929 -42.574 -15.131 1.00 45.28 235 SER A CA 1
ATOM 1950 C C . SER A 1 235 ? -4.274 -43.247 -14.830 1.00 45.28 235 SER A C 1
ATOM 1952 O O . SER A 1 235 ? -4.382 -44.468 -14.766 1.00 45.28 235 SER A O 1
ATOM 1954 N N . ILE A 1 236 ? -5.349 -42.449 -14.890 1.00 31.80 236 ILE A N 1
ATOM 1955 C CA . ILE A 1 236 ? -6.679 -42.946 -15.264 1.00 31.80 236 ILE A CA 1
ATOM 1956 C C . ILE A 1 236 ? -7.252 -42.070 -16.382 1.00 31.80 236 ILE A C 1
ATOM 1958 O O . ILE A 1 236 ? -7.154 -40.845 -16.383 1.00 31.80 236 ILE A O 1
ATOM 1962 N N . ARG A 1 237 ? -7.751 -42.778 -17.396 1.00 33.75 237 ARG A N 1
ATOM 1963 C CA . ARG A 1 237 ? -8.001 -42.367 -18.777 1.00 33.75 237 ARG A CA 1
ATOM 1964 C C . ARG A 1 237 ? -9.070 -41.282 -18.899 1.00 33.75 237 ARG A C 1
ATOM 1966 O O . ARG A 1 237 ? -10.200 -41.463 -18.459 1.00 33.75 237 ARG A O 1
ATOM 1973 N N . ILE A 1 238 ? -8.732 -40.224 -19.632 1.00 35.59 238 ILE A N 1
ATOM 1974 C CA . ILE A 1 238 ? -9.712 -39.299 -20.203 1.00 35.59 238 ILE A CA 1
ATOM 1975 C C . ILE A 1 238 ? -10.434 -40.035 -21.333 1.00 35.59 238 ILE A C 1
ATOM 1977 O O . ILE A 1 238 ? -9.804 -40.538 -22.269 1.00 35.59 238 ILE A O 1
ATOM 1981 N N . ASN A 1 239 ? -11.759 -40.111 -21.240 1.00 39.50 239 ASN A N 1
ATOM 1982 C CA . ASN A 1 239 ? -12.588 -40.683 -22.288 1.00 39.50 239 ASN A CA 1
ATOM 1983 C C . ASN A 1 239 ? -12.564 -39.729 -23.499 1.00 39.50 239 ASN A C 1
ATOM 1985 O O . ASN A 1 239 ? -13.105 -38.628 -23.444 1.00 39.50 239 ASN A O 1
ATOM 1989 N N . LYS A 1 240 ? -11.893 -40.139 -24.584 1.00 38.81 240 LYS A N 1
ATOM 1990 C CA . LYS A 1 240 ? -11.636 -39.348 -25.808 1.00 38.81 240 LYS A CA 1
ATOM 1991 C C . LYS A 1 240 ? -12.900 -38.929 -26.588 1.00 38.81 240 LYS A C 1
ATOM 1993 O O . LYS A 1 240 ? -12.775 -38.271 -27.617 1.00 38.81 240 LYS A O 1
ATOM 1998 N N . SER A 1 241 ? -14.104 -39.293 -26.146 1.00 39.69 241 SER A N 1
ATOM 1999 C CA . SER A 1 241 ? -15.325 -39.143 -26.948 1.00 39.69 241 SER A CA 1
ATOM 2000 C C . SER A 1 241 ? -15.971 -37.753 -26.912 1.00 39.69 241 SER A C 1
ATOM 2002 O O . SER A 1 241 ? -16.799 -37.480 -27.775 1.00 39.69 241 SER A O 1
ATOM 2004 N N . SER A 1 242 ? -15.602 -36.849 -25.993 1.00 40.16 242 SER A N 1
ATOM 2005 C CA . SER A 1 242 ? -16.231 -35.513 -25.921 1.00 40.16 242 SER A CA 1
ATOM 2006 C C . SER A 1 242 ? -15.464 -34.401 -26.645 1.00 40.16 242 SER A C 1
ATOM 2008 O O . SER A 1 242 ? -16.009 -33.319 -26.835 1.00 40.16 242 SER A O 1
ATOM 2010 N N . PHE A 1 243 ? -14.220 -34.646 -27.073 1.00 44.53 243 PHE A N 1
ATOM 2011 C CA . PHE A 1 243 ? -13.406 -33.634 -27.766 1.00 44.53 243 PHE A CA 1
ATOM 2012 C C . PHE A 1 243 ? -13.611 -33.649 -29.291 1.00 44.53 243 PHE A C 1
ATOM 2014 O O . PHE A 1 243 ? -13.425 -32.637 -29.958 1.00 44.53 243 PHE A O 1
ATOM 2021 N N . SER A 1 244 ? -14.049 -34.785 -29.849 1.00 46.03 244 SER A N 1
ATOM 2022 C CA . SER A 1 244 ? -14.305 -34.927 -31.288 1.00 46.03 244 SER A CA 1
ATOM 2023 C C . SER A 1 244 ? -15.613 -34.273 -31.738 1.00 46.03 244 SER A C 1
ATOM 2025 O O . SER A 1 244 ? -15.689 -33.843 -32.884 1.00 46.03 244 SER A O 1
ATOM 2027 N N . SER A 1 245 ? -16.645 -34.199 -30.890 1.00 44.91 245 SER A N 1
ATOM 2028 C CA . SER A 1 245 ? -17.942 -33.642 -31.303 1.00 44.91 245 SER A CA 1
ATOM 2029 C C . SER A 1 245 ? -17.906 -32.118 -31.406 1.00 44.91 245 SER A C 1
ATOM 2031 O O . SER A 1 245 ? -18.431 -31.567 -32.369 1.00 44.91 245 SER A O 1
ATOM 2033 N N . LEU A 1 246 ? -17.213 -31.454 -30.475 1.00 45.91 246 LEU A N 1
ATOM 2034 C CA . LEU A 1 246 ? -17.083 -29.996 -30.445 1.00 45.91 246 LEU A CA 1
ATOM 2035 C C . LEU A 1 246 ? -16.317 -29.447 -31.652 1.00 45.91 246 LEU A C 1
ATOM 2037 O O . LEU A 1 246 ? -16.705 -28.417 -32.188 1.00 45.91 246 LEU A O 1
ATOM 2041 N N . LEU A 1 247 ? -15.285 -30.152 -32.121 1.00 49.06 247 LEU A N 1
ATOM 2042 C CA . LEU A 1 247 ? -14.461 -29.711 -33.252 1.00 49.06 247 LEU A CA 1
ATOM 2043 C C . LEU A 1 247 ? -15.166 -29.923 -34.607 1.00 49.06 247 LEU A C 1
ATOM 2045 O O . LEU A 1 247 ? -14.9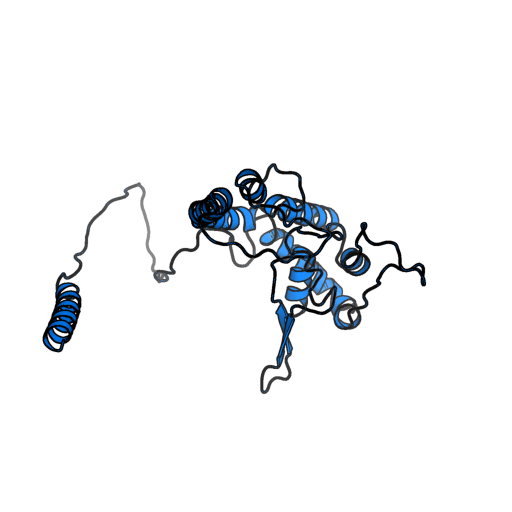95 -29.128 -35.530 1.00 49.06 247 LEU A O 1
ATOM 2049 N N . ILE A 1 248 ? -16.022 -30.946 -34.713 1.00 54.00 248 ILE A N 1
ATOM 2050 C CA . ILE A 1 248 ? -16.820 -31.218 -35.921 1.00 54.00 248 ILE A CA 1
ATOM 2051 C C . ILE A 1 248 ? -17.953 -30.189 -36.076 1.00 54.00 248 ILE A C 1
ATOM 2053 O O . ILE A 1 248 ? -18.212 -29.728 -37.187 1.00 54.00 248 ILE A O 1
ATOM 2057 N N . THR A 1 249 ? -18.588 -29.754 -34.980 1.00 55.75 249 THR A N 1
ATOM 2058 C CA . THR A 1 249 ? -19.655 -28.737 -35.038 1.00 55.75 249 THR A CA 1
ATOM 2059 C C . THR A 1 249 ? -19.163 -27.359 -35.484 1.00 55.75 249 THR A C 1
ATOM 2061 O O . THR A 1 249 ? -19.878 -26.663 -36.209 1.00 55.75 249 THR A O 1
ATOM 2064 N N . THR A 1 250 ? -17.934 -26.968 -35.131 1.00 62.38 250 THR A N 1
ATOM 2065 C CA . THR A 1 250 ? -17.359 -25.682 -35.561 1.00 62.38 250 THR A CA 1
ATOM 2066 C C . THR A 1 250 ? -16.969 -25.703 -37.036 1.00 62.38 250 THR A C 1
ATOM 2068 O O . THR A 1 250 ? -17.232 -24.737 -37.747 1.00 62.38 250 THR A O 1
ATOM 2071 N N . ILE A 1 251 ? -16.417 -26.818 -37.528 1.00 65.50 251 ILE A N 1
ATOM 2072 C CA . ILE A 1 251 ? -16.027 -26.957 -38.940 1.00 65.50 251 ILE A CA 1
ATOM 2073 C C . ILE A 1 251 ? -17.257 -26.958 -39.862 1.00 65.50 251 ILE A C 1
ATOM 2075 O O . ILE A 1 251 ? -17.244 -26.291 -40.895 1.00 65.50 251 ILE A O 1
ATOM 2079 N N . ILE A 1 252 ? -18.345 -27.637 -39.477 1.00 67.50 252 ILE A N 1
ATOM 2080 C CA . ILE A 1 252 ? -19.591 -27.647 -40.266 1.00 67.50 252 ILE A CA 1
ATOM 2081 C C . ILE A 1 252 ? -20.224 -26.248 -40.313 1.00 67.50 252 ILE A C 1
ATOM 2083 O O . ILE A 1 252 ? -20.674 -25.816 -41.371 1.00 67.50 252 ILE A O 1
ATOM 2087 N N . SER A 1 253 ? -20.198 -25.507 -39.202 1.00 62.28 253 SER A N 1
ATOM 2088 C CA . SER A 1 253 ? -20.724 -24.135 -39.153 1.00 62.28 253 SER A CA 1
ATOM 2089 C C . SER A 1 253 ? -19.951 -23.180 -40.072 1.00 62.28 253 SER A C 1
ATOM 2091 O O . SER A 1 253 ? -20.558 -22.370 -40.767 1.00 62.28 253 SER A O 1
ATOM 2093 N N . ILE A 1 254 ? -18.621 -23.311 -40.135 1.00 69.81 254 ILE A N 1
ATOM 2094 C CA . ILE A 1 254 ? -17.769 -22.494 -41.015 1.00 69.81 254 ILE A CA 1
ATOM 2095 C C . ILE A 1 254 ? -18.003 -22.840 -42.495 1.00 69.81 254 ILE A C 1
ATOM 2097 O O . ILE A 1 254 ? -18.087 -21.940 -43.328 1.00 69.81 254 ILE A O 1
ATOM 2101 N N . LEU A 1 255 ? -18.171 -24.124 -42.830 1.00 62.53 255 LEU A N 1
ATOM 2102 C CA . LEU A 1 255 ? -18.447 -24.558 -44.206 1.00 62.53 255 LEU A CA 1
ATOM 2103 C C . LEU A 1 255 ? -19.828 -24.110 -44.706 1.00 62.53 255 LEU A C 1
ATOM 2105 O O . LEU A 1 255 ? -19.945 -23.716 -45.861 1.00 62.53 255 LEU A O 1
ATOM 2109 N N . ILE A 1 256 ? -20.856 -24.110 -43.851 1.00 69.69 256 ILE A N 1
ATOM 2110 C CA . ILE A 1 256 ? -22.194 -23.617 -44.224 1.00 69.69 256 ILE A CA 1
ATOM 2111 C C . ILE A 1 256 ? -22.165 -22.108 -44.495 1.00 69.69 256 ILE A C 1
ATOM 2113 O O . ILE A 1 256 ? -22.785 -21.653 -45.452 1.00 69.69 256 ILE A O 1
ATOM 2117 N N . ILE A 1 257 ? -21.411 -21.334 -43.706 1.00 67.69 257 ILE A N 1
ATOM 2118 C CA . ILE A 1 257 ? -21.251 -19.889 -43.930 1.00 67.69 257 ILE A CA 1
ATOM 2119 C C . ILE A 1 257 ? -20.525 -19.620 -45.259 1.00 67.69 257 ILE A C 1
ATOM 2121 O O . ILE A 1 257 ? -20.936 -18.734 -46.000 1.00 67.69 257 ILE A O 1
ATOM 2125 N N . LEU A 1 258 ? -19.511 -20.418 -45.607 1.00 56.97 258 LEU A N 1
ATOM 2126 C CA . LEU A 1 258 ? -18.777 -20.292 -46.874 1.00 56.97 258 LEU A CA 1
ATOM 2127 C C . LEU A 1 258 ? -19.573 -20.721 -48.119 1.00 56.97 258 LEU A C 1
ATOM 2129 O O . LEU A 1 258 ? -19.166 -20.383 -49.221 1.00 56.97 258 LEU A O 1
ATOM 2133 N N . MET A 1 259 ? -20.681 -21.455 -47.977 1.00 60.34 259 MET A N 1
ATOM 2134 C CA . MET A 1 259 ? -21.554 -21.820 -49.108 1.00 60.34 259 MET A CA 1
ATOM 2135 C C . MET A 1 259 ? -22.682 -20.807 -49.362 1.00 60.34 259 MET A C 1
ATOM 2137 O O . MET A 1 259 ? -23.400 -20.937 -50.352 1.00 60.34 259 MET A O 1
ATOM 2141 N N . ILE A 1 260 ? -22.867 -19.831 -48.468 1.00 65.88 260 ILE A N 1
ATOM 2142 C CA . ILE A 1 260 ? -23.920 -18.804 -48.554 1.00 65.88 260 ILE A CA 1
ATOM 2143 C C . ILE A 1 260 ? -23.377 -17.479 -49.140 1.00 65.88 260 ILE A C 1
ATOM 2145 O O . ILE A 1 260 ? -24.167 -16.588 -49.453 1.00 65.88 260 ILE A O 1
ATOM 2149 N N . PHE A 1 261 ? -22.061 -17.371 -49.357 1.00 58.97 261 PHE A N 1
ATOM 2150 C CA . PHE A 1 261 ? -21.390 -16.220 -49.974 1.00 58.97 261 PHE A CA 1
ATOM 2151 C C . PHE A 1 261 ? -20.641 -16.602 -51.250 1.00 58.97 261 PHE A C 1
ATOM 2153 O O . PHE A 1 261 ? -20.027 -17.691 -51.271 1.00 58.97 261 PHE A O 1
#

Sequence (261 aa):
MFLKYMIIEYLICHSDGYLGNGNNFFIYVKPNNEKYYFFSYDFDLTFGKWCFAKEGTIDDYILHVLDDPSEPPPTYGSETKKRDPFLYTQIINHPEIRPKFDQLLKDIVQNLFNLNALGPRIDYFYEFLRDDMYWDIDNYAFNTFDTKYFNKKDREQELPNKAKTDAQYNELDTDTENLKSFIKYKSENIAQIFNIQLQSKGEFGEVGGKLMTIGKAKNDDNNNNSDKTTASGSSIRINKSSFSSLLITTIISILIILMIF

Secondary structure (DSSP, 8-state):
-HHHHHHHHHHHT-TTSTTTTS-SEEEEE-TTT--EEEEE---TT-TTTT-S--SS-HHHHHHHTT--TTSPPPSS-SS-S----HHIIIIITSTTTHHHHHHHHHHHHHHTSSHHHHHHHHHHHHHHHHHHHHHHHHHHHTT-S-PPP---TT-PPPPP-HHHHHHTT-TT---TTSHHHHHHHHHHHHHHHHT----SEETTEE-SS-------PPPP-------------------TTTHHHHHHHHHHHHHHHHT--

Radius of gyration: 25.83 Å; Cα contacts (8 Å, |Δi|>4): 284; chains: 1; bounding box: 50×79×73 Å

Foldseek 3Di:
DVLVVLLVCLLFLVLQDCLHVNDQKDWDQDPPPRDIDIDGHDSPCTQQNQQPQLFDDSVSCQQPSPDDPPDDADPDDPGHVHDDRPCCVVACVDPVRVVVSLVVSLQCLQADLACQAALLQLVQVCVVCVVVLVVVLVCVVVVVDDDDDPDDPPDDDDRDDSVLVVLLNDCPRCRSNRNNNSSHSSSVNSCVVVVHHHHQQHPVGGHHHHPDDDDDDDDDDDDDDDDDDDDDDDDDDDDPPPVVVVVVVVVVVVVVVVVVD

InterPro domains:
  IPR014867 Spore coat protein CotH/Invasin CotH2/3/7 [PF08757] (2-188)